Protein AF-A0A0L6V480-F1 (afdb_monomer)

Structure (mmCIF, N/CA/C/O backbone):
data_AF-A0A0L6V480-F1
#
_entry.id   AF-A0A0L6V480-F1
#
loop_
_atom_site.group_PDB
_atom_site.id
_atom_site.type_symbol
_atom_site.label_atom_id
_atom_site.label_alt_id
_atom_site.label_comp_id
_atom_site.label_asym_id
_atom_site.label_entity_id
_atom_site.label_seq_id
_atom_site.pdbx_PDB_ins_code
_atom_site.Cartn_x
_atom_site.Cartn_y
_atom_site.Cartn_z
_atom_site.occupancy
_atom_site.B_iso_or_equiv
_atom_site.auth_seq_id
_atom_site.auth_comp_id
_atom_site.auth_asym_id
_atom_site.auth_atom_id
_atom_site.pdbx_PDB_model_num
ATOM 1 N N . MET A 1 1 ? -5.757 8.170 24.571 1.00 57.16 1 MET A N 1
ATOM 2 C CA . MET A 1 1 ? -6.403 7.032 23.874 1.00 57.16 1 MET A CA 1
ATOM 3 C C . MET A 1 1 ? -5.309 6.183 23.257 1.00 57.16 1 MET A C 1
ATOM 5 O O . MET A 1 1 ? -4.380 6.762 22.715 1.00 57.16 1 MET A O 1
ATOM 9 N N . SER A 1 2 ? -5.392 4.858 23.366 1.00 75.00 2 SER A N 1
ATOM 10 C CA . SER A 1 2 ? -4.458 3.945 22.695 1.00 75.00 2 SER A CA 1
ATOM 11 C C . SER A 1 2 ? -5.025 3.548 21.322 1.00 75.00 2 SER A C 1
ATOM 13 O O . SER A 1 2 ? -6.246 3.470 21.140 1.00 75.00 2 SER A O 1
ATOM 15 N N . CYS A 1 3 ? -4.143 3.417 20.334 1.00 86.31 3 CYS A N 1
ATOM 16 C CA . CYS A 1 3 ? -4.462 3.131 18.939 1.00 86.31 3 CYS A CA 1
ATOM 17 C C . CYS A 1 3 ? -3.401 2.175 18.397 1.00 86.31 3 CYS A C 1
ATOM 19 O O . CYS A 1 3 ? -2.207 2.403 18.601 1.00 86.31 3 CYS A O 1
ATOM 21 N N . ARG A 1 4 ? -3.818 1.118 17.696 1.00 91.69 4 ARG A N 1
ATOM 22 C CA . ARG A 1 4 ? -2.891 0.276 16.929 1.00 91.69 4 ARG A CA 1
ATOM 23 C C . ARG A 1 4 ? -2.747 0.850 15.530 1.00 91.69 4 ARG A C 1
ATOM 25 O O . ARG A 1 4 ? -3.746 1.197 14.902 1.00 91.69 4 ARG A O 1
ATOM 32 N N . ILE A 1 5 ? -1.510 0.917 15.057 1.00 94.50 5 ILE A N 1
ATOM 33 C CA . ILE A 1 5 ? -1.152 1.563 13.798 1.00 94.50 5 ILE A CA 1
ATOM 34 C C . ILE A 1 5 ? -0.398 0.561 12.934 1.00 94.50 5 ILE A C 1
ATOM 36 O O . ILE A 1 5 ? 0.539 -0.091 13.393 1.00 94.50 5 ILE A O 1
ATOM 40 N N . LEU A 1 6 ? -0.800 0.466 11.674 1.00 95.69 6 LEU A N 1
ATOM 41 C CA . LEU A 1 6 ? -0.055 -0.196 10.614 1.00 95.69 6 LEU A CA 1
ATOM 42 C C . LEU A 1 6 ? 0.115 0.808 9.473 1.00 95.69 6 LEU A C 1
ATOM 44 O O . LEU A 1 6 ? -0.858 1.397 9.016 1.00 95.69 6 LEU A O 1
ATOM 48 N N . ALA A 1 7 ? 1.348 0.990 9.020 1.00 96.31 7 ALA A N 1
ATOM 49 C CA . ALA A 1 7 ? 1.703 1.835 7.889 1.00 96.31 7 ALA A CA 1
ATOM 50 C C . ALA A 1 7 ? 2.525 0.978 6.918 1.00 96.31 7 ALA A C 1
ATOM 52 O O . ALA A 1 7 ? 3.464 0.304 7.343 1.00 96.31 7 ALA A O 1
ATOM 53 N N . SER A 1 8 ? 2.151 0.937 5.639 1.00 95.12 8 SER A N 1
ATOM 54 C CA . SER A 1 8 ? 2.725 -0.006 4.675 1.00 95.12 8 SER A CA 1
ATOM 55 C C . SER A 1 8 ? 2.847 0.585 3.273 1.00 95.12 8 SER A C 1
ATOM 57 O O . SER A 1 8 ? 1.916 1.218 2.777 1.00 95.12 8 SER A O 1
ATOM 59 N N . ASN A 1 9 ? 3.988 0.319 2.632 1.00 94.75 9 ASN A N 1
ATOM 60 C CA . ASN A 1 9 ? 4.223 0.532 1.206 1.00 94.75 9 ASN A CA 1
ATOM 61 C C . ASN A 1 9 ? 3.931 -0.762 0.431 1.00 94.75 9 ASN A C 1
ATOM 63 O O . ASN A 1 9 ? 4.347 -1.846 0.848 1.00 94.75 9 ASN A O 1
ATOM 67 N N . ARG A 1 10 ? 3.253 -0.643 -0.714 1.00 93.38 10 ARG A N 1
ATOM 68 C CA . ARG A 1 10 ? 3.126 -1.707 -1.716 1.00 93.38 10 ARG A CA 1
ATOM 69 C C . ARG A 1 10 ? 4.080 -1.413 -2.866 1.00 93.38 10 ARG A C 1
ATOM 71 O O . ARG A 1 10 ? 3.822 -0.517 -3.670 1.00 93.38 10 ARG A O 1
ATOM 78 N N . ASP A 1 11 ? 5.144 -2.200 -2.952 1.00 91.56 11 ASP A N 1
ATOM 79 C CA . ASP A 1 11 ? 6.137 -2.092 -4.018 1.00 91.56 11 ASP A CA 1
ATOM 80 C C . ASP A 1 11 ? 5.833 -3.100 -5.130 1.00 91.56 11 ASP A C 1
ATOM 82 O O . ASP A 1 11 ? 5.699 -4.298 -4.873 1.00 91.56 11 ASP A O 1
ATOM 86 N N . GLU A 1 12 ? 5.710 -2.629 -6.369 1.00 91.62 12 GLU A N 1
ATOM 87 C CA . GLU A 1 12 ? 5.456 -3.482 -7.531 1.00 91.62 12 GLU A CA 1
ATOM 88 C C . GLU A 1 12 ? 5.857 -2.800 -8.845 1.00 91.62 12 GLU A C 1
ATOM 90 O O . GLU A 1 12 ? 6.267 -1.638 -8.871 1.00 91.62 12 GLU A O 1
ATOM 95 N N . PHE A 1 13 ? 5.725 -3.530 -9.956 1.00 92.44 13 PHE A N 1
ATOM 96 C CA . PHE A 1 13 ? 5.836 -2.941 -11.286 1.00 92.44 13 PHE A CA 1
ATOM 97 C C . PHE A 1 13 ? 4.720 -1.911 -11.499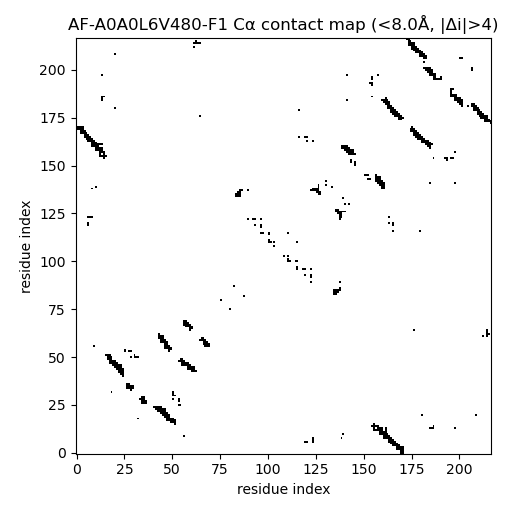 1.00 92.44 13 PHE A C 1
ATOM 99 O O . PHE A 1 13 ? 3.540 -2.221 -11.335 1.00 92.44 13 PHE A O 1
ATOM 106 N N . LEU A 1 14 ? 5.070 -0.685 -11.881 1.00 91.50 14 LEU A N 1
ATOM 107 C CA . LEU A 1 14 ? 4.128 0.434 -11.974 1.00 91.50 14 LEU A CA 1
ATOM 108 C C . LEU A 1 14 ? 3.150 0.297 -13.145 1.00 91.50 14 LEU A C 1
ATOM 110 O O . LEU A 1 14 ? 2.043 0.834 -13.082 1.00 91.50 14 LEU A O 1
ATOM 114 N N . ASN A 1 15 ? 3.515 -0.463 -14.178 1.00 88.00 15 ASN A N 1
ATOM 115 C CA . ASN A 1 15 ? 2.593 -0.821 -15.253 1.00 88.00 15 ASN A CA 1
ATOM 116 C C . ASN A 1 15 ? 1.669 -1.999 -14.886 1.00 88.00 15 ASN A C 1
ATOM 118 O O . ASN A 1 15 ? 0.730 -2.287 -15.623 1.00 88.00 15 ASN A O 1
ATOM 122 N N . ARG A 1 16 ? 1.888 -2.682 -13.748 1.00 86.12 16 ARG A N 1
ATOM 123 C CA . ARG A 1 16 ? 1.017 -3.785 -13.322 1.00 86.12 16 ARG A CA 1
ATOM 124 C C . ARG A 1 16 ? -0.373 -3.237 -12.972 1.00 86.12 16 ARG A C 1
ATOM 126 O O . ARG A 1 16 ? -0.482 -2.391 -12.078 1.00 86.12 16 ARG A O 1
ATOM 133 N N . PRO A 1 17 ? -1.445 -3.719 -13.624 1.00 83.06 17 PRO A N 1
ATOM 134 C CA . PRO A 1 17 ? -2.800 -3.307 -13.290 1.00 83.06 17 PRO A CA 1
ATOM 135 C C . PRO A 1 17 ? -3.172 -3.733 -11.863 1.00 83.06 17 PRO A C 1
ATOM 137 O O . PRO A 1 17 ? -3.141 -4.917 -11.523 1.00 83.06 17 PRO A O 1
ATOM 140 N N . SER A 1 18 ? -3.551 -2.774 -11.017 1.00 85.81 18 SER A N 1
ATOM 141 C CA . SER A 1 18 ? -4.082 -3.051 -9.681 1.00 85.81 18 SER A CA 1
ATOM 142 C C . SER A 1 18 ? -5.312 -2.204 -9.387 1.00 85.81 18 SER A C 1
ATOM 144 O O . SER A 1 18 ? -5.396 -1.039 -9.783 1.00 85.81 18 SER A O 1
ATOM 146 N N . LEU A 1 19 ? -6.285 -2.826 -8.724 1.00 90.44 19 LEU A N 1
ATOM 147 C CA . LEU A 1 19 ? -7.515 -2.186 -8.297 1.00 90.44 19 LEU A CA 1
ATOM 148 C C . LEU A 1 19 ? -7.295 -1.482 -6.958 1.00 90.44 19 LEU A C 1
ATOM 150 O O . LEU A 1 19 ? -6.744 -2.105 -6.040 1.00 90.44 19 LEU A O 1
ATOM 154 N N . PRO A 1 20 ? -7.766 -0.231 -6.821 1.00 91.69 20 PRO A N 1
ATOM 155 C CA . PRO A 1 20 ? -7.780 0.467 -5.544 1.00 91.69 20 PRO A CA 1
ATOM 156 C C . PRO A 1 20 ? -8.547 -0.303 -4.467 1.00 91.69 20 PRO A C 1
ATOM 158 O O . PRO A 1 20 ? -9.408 -1.139 -4.775 1.00 91.69 20 PRO A O 1
ATOM 161 N N . ALA A 1 21 ? -8.271 0.010 -3.200 1.00 94.12 21 ALA A N 1
ATOM 162 C CA . ALA A 1 21 ? -9.010 -0.576 -2.091 1.00 94.12 21 ALA A CA 1
ATOM 163 C C . ALA A 1 21 ? -10.527 -0.364 -2.231 1.00 94.12 21 ALA A C 1
ATOM 165 O O . ALA A 1 21 ? -10.991 0.756 -2.437 1.00 94.12 21 ALA A O 1
ATOM 166 N N . HIS A 1 22 ? -11.293 -1.448 -2.111 1.00 93.94 22 HIS A N 1
ATOM 167 C CA . HIS A 1 22 ? -12.758 -1.458 -2.080 1.00 93.94 22 HIS A CA 1
ATOM 168 C C . HIS A 1 22 ? -13.255 -2.680 -1.293 1.00 93.94 22 HIS A C 1
ATOM 170 O O . HIS A 1 22 ? -12.467 -3.549 -0.914 1.00 93.94 22 HIS A O 1
ATOM 176 N N . TRP A 1 23 ? -14.558 -2.735 -1.015 1.00 94.00 23 TRP A N 1
ATOM 177 C CA . TRP A 1 23 ? -15.182 -3.890 -0.371 1.00 94.00 23 TRP A CA 1
ATOM 178 C C . TRP A 1 23 ? -15.473 -4.985 -1.402 1.00 94.00 23 TRP A C 1
ATOM 180 O O . TRP A 1 23 ? -16.197 -4.730 -2.358 1.00 94.00 23 TRP A O 1
ATOM 190 N N . HIS A 1 24 ? -14.969 -6.197 -1.174 1.00 92.00 24 HIS A N 1
ATOM 191 C CA . HIS A 1 24 ? -15.185 -7.369 -2.029 1.00 92.00 24 HIS A CA 1
ATOM 192 C C . HIS A 1 24 ? -15.184 -8.681 -1.221 1.00 92.00 24 HIS A C 1
ATOM 194 O O . HIS A 1 24 ? -14.951 -8.694 -0.009 1.00 92.00 24 HIS A O 1
ATOM 200 N N . SER A 1 25 ? -15.405 -9.804 -1.901 1.00 91.12 25 SER A N 1
ATOM 201 C CA . SER A 1 25 ? -15.330 -11.171 -1.362 1.00 91.12 25 SER A CA 1
ATOM 202 C C . SER A 1 25 ? -14.444 -12.096 -2.213 1.00 91.12 25 SER A C 1
ATOM 204 O O . SER A 1 25 ? -14.555 -13.316 -2.119 1.00 91.12 25 SER A O 1
ATOM 206 N N . PHE A 1 26 ? -13.530 -11.515 -3.004 1.00 88.81 26 PHE A N 1
ATOM 207 C CA . PHE A 1 26 ? -12.640 -12.231 -3.938 1.00 88.81 26 PHE A CA 1
ATOM 208 C C . PHE A 1 26 ? -13.389 -12.941 -5.069 1.00 88.81 26 PHE A C 1
ATOM 210 O O . PHE A 1 26 ? -12.901 -13.907 -5.653 1.00 88.81 26 PHE A O 1
ATOM 217 N N . GLU A 1 27 ? -14.558 -12.423 -5.421 1.00 86.25 27 GLU A N 1
ATOM 218 C CA . GLU A 1 27 ? -15.251 -12.770 -6.653 1.00 86.25 27 GLU A CA 1
ATOM 219 C C . GLU A 1 27 ? -14.349 -12.561 -7.888 1.00 86.25 27 GLU A C 1
ATOM 221 O O . GLU A 1 27 ? -13.396 -11.761 -7.841 1.00 86.25 27 GLU A O 1
ATOM 226 N N . PRO A 1 28 ? -14.611 -13.294 -8.987 1.00 82.69 28 PRO A N 1
ATOM 227 C CA . PRO A 1 28 ? -13.875 -13.132 -10.232 1.00 82.69 28 PRO A CA 1
ATOM 228 C C . PRO A 1 28 ? -13.921 -11.688 -10.737 1.00 82.69 28 PRO A C 1
ATOM 230 O O . PRO A 1 28 ? -14.959 -11.024 -10.685 1.00 82.69 28 PRO A O 1
ATOM 233 N N . ILE A 1 29 ? -12.776 -11.233 -11.234 1.00 78.12 29 ILE A N 1
ATOM 234 C CA . ILE A 1 29 ? -12.597 -9.929 -11.864 1.00 78.12 29 ILE A CA 1
ATOM 235 C C . ILE A 1 29 ? -12.363 -10.170 -13.362 1.00 78.12 29 ILE A C 1
ATOM 237 O O . ILE A 1 29 ? -11.580 -11.056 -13.710 1.00 78.12 29 ILE A O 1
ATOM 241 N N . ASP A 1 30 ? -13.015 -9.413 -14.249 1.00 70.75 30 ASP A N 1
ATOM 242 C CA . ASP A 1 30 ? -12.668 -9.429 -15.677 1.00 70.75 30 ASP A CA 1
ATOM 243 C C . ASP A 1 30 ? -11.366 -8.665 -15.970 1.00 70.75 30 ASP A C 1
ATOM 245 O O . ASP A 1 30 ? -10.813 -7.961 -15.129 1.00 70.75 30 ASP A O 1
ATOM 249 N N . CYS A 1 31 ? -10.876 -8.742 -17.207 1.00 58.78 31 CYS A N 1
ATOM 250 C CA . CYS A 1 31 ? -9.666 -8.029 -17.632 1.00 58.78 31 CYS A CA 1
ATOM 251 C C . CYS A 1 31 ? -9.740 -6.492 -17.505 1.00 58.78 31 CYS A C 1
ATOM 253 O O . CYS A 1 31 ? -8.735 -5.818 -17.725 1.00 58.78 31 CYS A O 1
ATOM 255 N N . ARG A 1 32 ? -10.906 -5.927 -17.168 1.00 63.12 32 ARG A N 1
ATOM 256 C CA . ARG A 1 32 ? -11.129 -4.491 -16.959 1.00 63.12 32 ARG A CA 1
ATOM 257 C C . ARG A 1 32 ? -11.256 -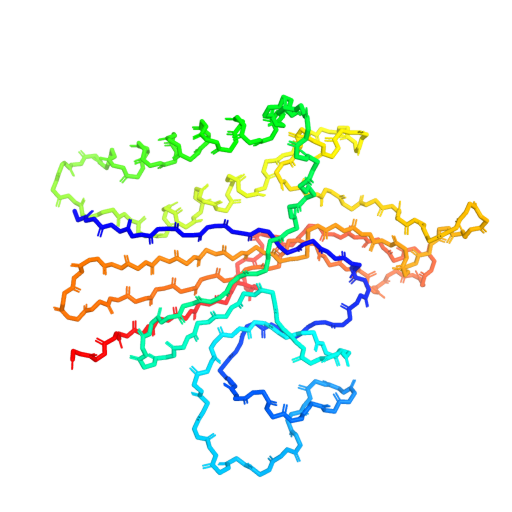4.125 -15.483 1.00 63.12 32 ARG A C 1
ATOM 259 O O . ARG A 1 32 ? -11.478 -2.955 -15.183 1.00 63.12 32 ARG A O 1
ATOM 266 N N . GLY A 1 33 ? -11.118 -5.081 -14.566 1.00 60.66 33 GLY A N 1
ATOM 267 C CA . GLY A 1 33 ? -11.290 -4.802 -13.146 1.00 60.66 33 GLY A CA 1
ATOM 268 C C . GLY A 1 33 ? -12.735 -4.877 -12.657 1.00 60.66 33 GLY A C 1
ATOM 269 O O . GLY A 1 33 ? -12.997 -4.478 -11.526 1.00 60.66 33 GLY A O 1
ATOM 270 N N . ILE A 1 34 ? -13.672 -5.338 -13.490 1.00 65.06 34 ILE A N 1
ATOM 271 C CA . ILE A 1 34 ? -15.107 -5.336 -13.195 1.00 65.06 34 ILE A CA 1
ATOM 272 C C . ILE A 1 34 ? -15.510 -6.692 -12.610 1.00 65.06 34 ILE A C 1
ATOM 274 O O . ILE A 1 34 ? -15.113 -7.742 -13.115 1.00 65.06 34 ILE A O 1
ATOM 278 N N . HIS A 1 35 ? -16.316 -6.672 -11.548 1.00 66.00 35 HIS A N 1
ATOM 279 C CA . HIS A 1 35 ? -16.894 -7.875 -10.954 1.00 66.00 35 HIS A CA 1
ATOM 280 C C . HIS A 1 35 ? -17.854 -8.553 -11.939 1.00 66.00 35 HIS A C 1
ATOM 282 O O . HIS A 1 35 ? -18.770 -7.917 -12.457 1.00 66.00 35 HIS A O 1
ATOM 288 N N . THR A 1 36 ? -17.655 -9.846 -12.195 1.00 63.59 36 THR A N 1
ATOM 289 C CA . THR A 1 36 ? -18.488 -10.615 -13.142 1.00 63.59 36 THR A CA 1
ATOM 290 C C . THR A 1 36 ? -19.300 -11.730 -12.492 1.00 63.59 36 THR A C 1
ATOM 292 O O . THR A 1 36 ? -19.946 -12.500 -13.198 1.00 63.59 36 THR A O 1
ATOM 295 N N . GLY A 1 37 ? -19.226 -11.870 -11.167 1.00 62.69 37 GLY A N 1
ATOM 296 C CA . GLY A 1 37 ? -19.997 -12.858 -10.411 1.00 62.69 37 GLY A CA 1
ATOM 297 C C . GLY A 1 37 ? -21.352 -12.319 -9.956 1.00 62.69 37 GLY A C 1
ATOM 298 O O . GLY A 1 37 ? -21.523 -11.113 -9.801 1.00 62.69 37 GLY A O 1
ATOM 299 N N . GLU A 1 38 ? -22.303 -13.218 -9.705 1.00 58.31 38 GLU A N 1
ATOM 300 C CA . GLU A 1 38 ? -23.551 -12.877 -9.017 1.00 58.31 38 GLU A CA 1
ATOM 301 C C . GLU A 1 38 ? -23.235 -12.417 -7.579 1.00 58.31 38 GLU A C 1
ATOM 303 O O . GLU A 1 38 ? -22.562 -13.121 -6.821 1.00 58.31 38 GLU A O 1
ATOM 308 N N . GLU A 1 39 ? -23.700 -11.220 -7.205 1.00 60.44 39 GLU A N 1
ATOM 309 C CA . GLU A 1 39 ? -23.514 -10.596 -5.883 1.00 60.44 39 GLU A CA 1
ATOM 310 C C . GLU A 1 39 ? -24.358 -11.282 -4.786 1.00 60.44 39 GLU A C 1
ATOM 312 O O . GLU A 1 39 ? -25.092 -10.638 -4.039 1.00 60.44 39 GLU A O 1
ATOM 317 N N . GLU A 1 40 ? -24.300 -12.609 -4.659 1.00 58.62 40 GLU A N 1
ATOM 318 C CA . GLU A 1 40 ? -25.057 -13.304 -3.606 1.00 58.62 40 GLU A CA 1
ATOM 319 C C . GLU A 1 40 ? -24.448 -13.090 -2.211 1.00 58.62 40 GLU A C 1
ATOM 321 O O . GLU A 1 40 ? -25.146 -13.155 -1.196 1.00 58.62 40 GLU A O 1
ATOM 326 N N . LYS A 1 41 ? -23.138 -12.818 -2.131 1.00 69.12 41 LYS A N 1
ATOM 327 C CA . LYS A 1 41 ? -22.433 -12.605 -0.860 1.00 69.12 41 LYS A CA 1
ATOM 328 C C . LYS A 1 41 ? -22.119 -11.134 -0.647 1.00 69.12 41 LYS A C 1
ATOM 330 O O . LYS A 1 41 ? -21.420 -10.514 -1.438 1.00 69.12 41 LYS A O 1
ATOM 335 N N . GLN A 1 42 ? -22.565 -10.615 0.495 1.00 80.50 42 GLN A N 1
ATOM 336 C CA . GLN A 1 42 ? -22.172 -9.292 0.975 1.00 80.50 42 GLN A CA 1
ATOM 337 C C . GLN A 1 42 ? -20.638 -9.194 1.041 1.00 80.50 42 GLN A C 1
ATOM 339 O O . GLN A 1 42 ? -20.00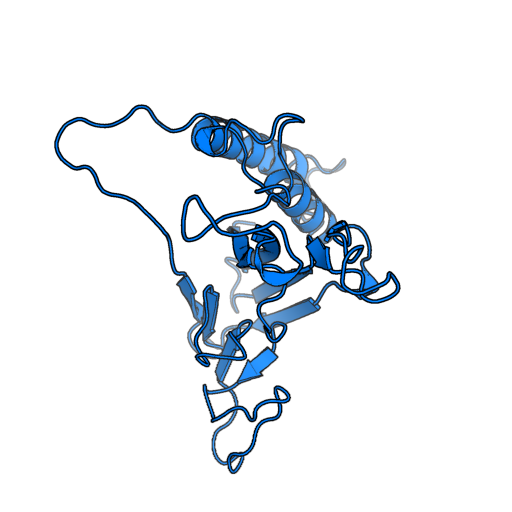8 -10.116 1.565 1.00 80.50 42 GLN A O 1
ATOM 344 N N . PRO A 1 43 ? -20.023 -8.114 0.534 1.00 88.44 43 PRO A N 1
ATOM 345 C CA . PRO A 1 43 ? -18.576 -7.973 0.530 1.00 88.44 43 PRO A CA 1
ATOM 346 C C . PRO A 1 43 ? -18.043 -7.791 1.956 1.00 88.44 43 PRO A C 1
ATOM 348 O O . PRO A 1 43 ? -18.504 -6.925 2.710 1.00 88.44 43 PRO A O 1
ATOM 351 N N . GLU A 1 44 ? -17.071 -8.619 2.337 1.00 91.75 44 GLU A N 1
ATOM 352 C CA . GLU A 1 44 ? -16.562 -8.674 3.715 1.00 91.75 44 GLU A CA 1
ATOM 353 C C . GLU A 1 44 ? -15.099 -8.265 3.856 1.00 91.75 44 GLU A C 1
ATOM 355 O O . GLU A 1 44 ? -14.648 -8.059 4.981 1.00 91.75 44 GLU A O 1
ATOM 360 N N . ILE A 1 45 ? -14.353 -8.142 2.759 1.00 95.31 45 ILE A N 1
ATOM 361 C CA . ILE A 1 45 ? -12.928 -7.811 2.769 1.00 95.31 45 ILE A CA 1
ATOM 362 C C . ILE A 1 45 ? -12.727 -6.424 2.173 1.00 95.31 45 ILE A C 1
ATOM 364 O O . ILE A 1 45 ? -13.194 -6.153 1.073 1.00 95.31 45 ILE A O 1
ATOM 368 N N . LEU A 1 46 ? -12.021 -5.558 2.894 1.00 96.56 46 LEU A N 1
ATOM 369 C CA . LEU A 1 46 ? -11.504 -4.302 2.361 1.00 96.56 46 LEU A CA 1
ATOM 370 C C . LEU A 1 46 ? -10.039 -4.502 1.993 1.00 96.56 46 LEU A C 1
ATOM 372 O O . LEU A 1 46 ? -9.207 -4.704 2.882 1.00 96.56 46 LEU A O 1
ATOM 376 N N . SER A 1 47 ? -9.733 -4.454 0.699 1.00 95.94 47 SER A N 1
ATOM 377 C CA . SER A 1 47 ? -8.358 -4.475 0.200 1.00 95.94 47 SER A CA 1
ATOM 378 C C . SER A 1 47 ? -8.258 -3.956 -1.230 1.00 95.94 47 SER A C 1
ATOM 380 O O . SER A 1 47 ? -9.243 -3.966 -1.967 1.00 95.94 47 SER A O 1
ATOM 382 N N . GLY A 1 48 ? -7.066 -3.509 -1.632 1.00 92.88 48 GLY A N 1
ATOM 383 C CA . GLY A 1 48 ? -6.725 -3.384 -3.049 1.00 92.88 48 GLY A CA 1
ATOM 384 C C . GLY A 1 48 ? -6.414 -4.762 -3.635 1.00 92.88 48 GLY A C 1
ATOM 385 O O . GLY A 1 48 ? -5.891 -5.630 -2.930 1.00 92.88 48 GLY A O 1
ATOM 386 N N . ARG A 1 49 ? -6.706 -4.977 -4.921 1.00 91.94 49 ARG A N 1
ATOM 387 C CA . ARG A 1 49 ? -6.497 -6.276 -5.587 1.00 91.94 49 ARG A CA 1
ATOM 388 C C . ARG A 1 49 ? -5.524 -6.164 -6.748 1.00 91.94 49 ARG A C 1
ATOM 390 O O . ARG A 1 49 ? -5.469 -5.153 -7.441 1.00 91.94 49 ARG A O 1
ATOM 397 N N . ASP A 1 50 ? -4.730 -7.199 -6.964 1.00 89.44 50 ASP A N 1
ATOM 398 C CA . ASP A 1 50 ? -4.047 -7.399 -8.237 1.00 89.44 50 ASP A CA 1
ATOM 399 C C . ASP A 1 50 ? -5.095 -7.715 -9.307 1.00 89.44 50 ASP A C 1
ATOM 401 O O . ASP A 1 50 ? -5.841 -8.681 -9.160 1.00 89.44 50 ASP A O 1
ATOM 405 N N . ALA A 1 51 ? -5.172 -6.909 -10.365 1.00 86.94 51 ALA A N 1
ATOM 406 C CA . ALA A 1 51 ? -6.157 -7.135 -11.421 1.00 86.94 51 ALA A CA 1
ATOM 407 C C . ALA A 1 51 ? -5.752 -8.293 -12.352 1.00 86.94 51 ALA A C 1
ATOM 409 O O . ALA A 1 51 ? -6.571 -8.743 -13.146 1.00 86.94 51 ALA A O 1
ATOM 410 N N . VAL A 1 52 ? -4.512 -8.790 -12.243 1.00 84.69 52 VAL A N 1
ATOM 411 C CA . VAL A 1 52 ? -4.018 -9.925 -13.032 1.00 84.69 52 VAL A CA 1
ATOM 412 C C . VAL A 1 52 ? -4.267 -11.249 -12.308 1.00 84.69 52 VAL A C 1
ATOM 414 O O . VAL A 1 52 ? -4.986 -12.101 -12.819 1.00 84.69 52 VAL A O 1
ATOM 417 N N . ALA A 1 53 ? -3.701 -11.438 -11.110 1.00 86.12 53 ALA A N 1
ATOM 418 C CA . ALA A 1 53 ? -3.830 -12.690 -10.355 1.00 86.12 53 ALA A CA 1
ATOM 419 C C . ALA A 1 53 ? -4.972 -12.685 -9.320 1.00 86.12 53 ALA A C 1
ATOM 421 O O . ALA A 1 53 ? -5.213 -13.698 -8.666 1.00 86.12 53 ALA A O 1
ATOM 422 N N . GLY A 1 54 ? -5.664 -11.559 -9.118 1.00 88.31 54 GLY A N 1
ATOM 423 C CA . GLY A 1 54 ? -6.832 -11.447 -8.234 1.00 88.31 54 GLY A CA 1
ATOM 424 C C . GLY A 1 54 ? -6.539 -11.381 -6.729 1.00 88.31 54 GLY A C 1
ATOM 425 O O . GLY A 1 54 ? -7.482 -11.207 -5.949 1.00 88.31 54 GLY A O 1
ATOM 426 N N . GLY A 1 55 ? -5.273 -11.523 -6.318 1.00 90.50 55 GLY A N 1
ATOM 427 C CA . GLY A 1 55 ? -4.825 -11.534 -4.919 1.00 90.50 55 GLY A CA 1
ATOM 428 C C . GLY A 1 55 ? -4.707 -10.146 -4.276 1.00 90.50 55 GLY A C 1
ATOM 429 O O . GLY A 1 55 ? -4.970 -9.129 -4.912 1.00 90.50 55 GLY A O 1
ATOM 430 N N . THR A 1 56 ? -4.283 -10.096 -3.009 1.00 92.81 56 THR A N 1
ATOM 431 C CA . THR A 1 56 ? -4.044 -8.844 -2.268 1.00 92.81 56 THR A CA 1
ATOM 432 C C . THR A 1 56 ? -2.763 -8.898 -1.432 1.00 92.81 56 THR A C 1
ATOM 434 O O . THR A 1 56 ? -2.346 -9.973 -1.003 1.00 92.81 56 THR A O 1
ATOM 437 N N . TRP A 1 57 ? -2.164 -7.730 -1.180 1.00 93.00 57 TRP A N 1
ATOM 438 C CA . TRP A 1 57 ? -1.008 -7.559 -0.291 1.00 93.00 57 TRP A CA 1
ATOM 439 C C . TRP A 1 57 ? -1.396 -7.222 1.151 1.00 93.00 57 TRP A C 1
ATOM 441 O O . TRP A 1 57 ? -0.653 -7.557 2.068 1.00 93.00 57 TRP A O 1
ATOM 451 N N . LEU A 1 58 ? -2.541 -6.566 1.360 1.00 95.50 58 LEU A N 1
ATOM 452 C CA . LEU A 1 58 ? -3.059 -6.174 2.670 1.00 95.50 58 LEU A CA 1
ATOM 453 C C . LEU A 1 58 ? -4.579 -6.140 2.600 1.00 95.50 58 LEU A C 1
ATOM 455 O O . LEU A 1 58 ? -5.129 -5.418 1.774 1.00 95.50 58 LEU A O 1
ATOM 459 N N . GLY A 1 59 ? -5.255 -6.855 3.496 1.00 95.44 59 GLY A N 1
ATOM 460 C CA . GLY A 1 59 ? -6.712 -6.819 3.576 1.00 95.44 59 GLY A CA 1
ATOM 461 C C . GLY A 1 59 ? -7.241 -6.961 4.991 1.00 95.44 59 GLY A C 1
ATOM 462 O O . GLY A 1 59 ? -6.586 -7.550 5.850 1.00 95.44 59 GLY A O 1
ATOM 463 N N . ILE A 1 60 ? -8.441 -6.430 5.227 1.00 96.31 60 ILE A N 1
ATOM 464 C CA . ILE A 1 60 ? -9.118 -6.497 6.523 1.00 96.31 60 ILE A CA 1
ATOM 465 C C . ILE A 1 60 ? -10.557 -6.986 6.394 1.00 96.31 60 ILE A C 1
ATOM 467 O O . ILE A 1 60 ? -11.299 -6.570 5.506 1.00 96.31 60 ILE A O 1
ATOM 471 N N . ASN A 1 61 ? -10.959 -7.874 7.300 1.00 94.81 61 ASN A N 1
ATOM 472 C CA . ASN A 1 61 ? -12.319 -8.383 7.366 1.00 94.81 61 ASN A CA 1
ATOM 473 C C . ASN A 1 61 ? -13.233 -7.428 8.152 1.00 94.81 61 ASN A C 1
ATOM 475 O O . ASN A 1 61 ? -12.976 -7.117 9.316 1.00 94.81 61 ASN A O 1
ATOM 479 N N . LYS A 1 62 ? -14.343 -7.024 7.529 1.00 92.31 62 LYS A N 1
ATOM 480 C CA . LYS A 1 62 ? -15.327 -6.058 8.037 1.00 92.31 62 LYS A CA 1
ATOM 481 C C . LYS A 1 62 ? -15.892 -6.419 9.407 1.00 92.31 62 LYS A C 1
ATOM 483 O O . LYS A 1 62 ? -16.079 -5.541 10.241 1.00 92.31 62 LYS A O 1
ATOM 488 N N . ARG A 1 63 ? -16.215 -7.700 9.612 1.00 90.00 63 ARG A N 1
ATOM 489 C CA . ARG A 1 63 ? -16.928 -8.178 10.806 1.00 90.00 63 ARG A CA 1
ATOM 490 C C . ARG A 1 63 ? -15.983 -8.449 11.962 1.00 90.00 63 ARG A C 1
ATOM 492 O O . ARG A 1 63 ? -16.265 -8.083 13.093 1.00 90.00 63 ARG A O 1
ATOM 499 N N . THR A 1 64 ? -14.878 -9.128 11.670 1.00 91.88 64 THR A N 1
ATOM 500 C CA . THR A 1 64 ? -13.953 -9.627 12.696 1.00 91.88 64 THR A CA 1
ATOM 501 C C . THR A 1 64 ? -12.821 -8.657 13.011 1.00 91.88 64 THR A C 1
ATOM 503 O O . THR A 1 64 ? -12.147 -8.835 14.020 1.00 91.88 64 THR A O 1
ATOM 506 N N . GLY A 1 65 ? -12.545 -7.688 12.132 1.00 90.62 65 GLY A N 1
ATOM 507 C CA . GLY A 1 65 ? -11.393 -6.790 12.248 1.00 90.62 65 GLY A CA 1
ATOM 508 C C . GLY A 1 65 ? -10.039 -7.467 12.039 1.00 90.62 65 GLY A C 1
ATOM 509 O O . GLY A 1 65 ? -9.006 -6.807 12.125 1.00 90.62 65 GLY A O 1
ATOM 510 N N . LYS A 1 66 ? -10.018 -8.776 11.752 1.00 92.81 66 LYS A N 1
ATOM 511 C CA . LYS A 1 66 ? -8.788 -9.495 11.421 1.00 92.81 66 LYS A CA 1
ATOM 512 C C . LYS A 1 66 ? -8.237 -8.952 10.110 1.00 92.81 66 LYS A C 1
ATOM 514 O O . LYS A 1 66 ? -8.968 -8.877 9.122 1.00 92.81 66 LYS A O 1
ATOM 519 N N . PHE A 1 67 ? -6.954 -8.617 10.106 1.00 94.06 67 PHE A N 1
ATOM 520 C CA . PHE A 1 67 ? -6.231 -8.219 8.907 1.00 94.06 67 PHE A CA 1
ATOM 521 C C . PHE A 1 67 ? -5.139 -9.234 8.571 1.00 94.06 67 PHE A C 1
ATOM 523 O O . PHE A 1 67 ? -4.625 -9.931 9.448 1.00 94.06 67 PHE A O 1
ATOM 530 N N . GLY A 1 68 ? -4.804 -9.317 7.290 1.00 94.50 68 GLY A N 1
ATOM 531 C CA . GLY A 1 68 ? -3.657 -10.050 6.772 1.00 94.50 68 GLY A CA 1
ATOM 532 C C . GLY A 1 68 ? -2.796 -9.111 5.940 1.00 94.50 68 GLY A C 1
ATOM 533 O O . GLY A 1 68 ? -3.328 -8.248 5.245 1.00 94.50 68 GLY A O 1
ATOM 534 N N . ILE A 1 69 ? -1.479 -9.274 6.024 1.00 93.25 69 ILE A N 1
ATOM 535 C CA . ILE A 1 69 ? -0.499 -8.525 5.238 1.00 93.25 69 ILE A CA 1
ATOM 536 C C . ILE A 1 69 ? 0.600 -9.478 4.771 1.00 93.25 69 ILE A C 1
ATOM 538 O O . ILE A 1 69 ? 1.037 -10.345 5.531 1.00 93.25 69 ILE A O 1
ATOM 542 N N . LEU A 1 70 ? 1.040 -9.324 3.527 1.00 90.38 70 LEU A N 1
ATOM 543 C CA . LEU A 1 70 ? 2.147 -10.078 2.958 1.00 90.38 70 LEU A CA 1
ATOM 544 C C . LEU A 1 70 ? 3.448 -9.282 3.120 1.00 90.38 70 LEU A C 1
ATOM 546 O O . LEU A 1 70 ? 3.558 -8.149 2.655 1.00 90.38 70 LEU A O 1
ATOM 550 N N . THR A 1 71 ? 4.431 -9.880 3.793 1.00 84.81 71 THR A N 1
ATOM 551 C CA . THR A 1 71 ? 5.756 -9.291 4.015 1.00 84.81 71 THR A CA 1
ATOM 552 C C . THR A 1 71 ? 6.821 -10.104 3.286 1.00 84.81 71 THR A C 1
ATOM 554 O O . THR A 1 71 ? 6.849 -11.332 3.354 1.00 84.81 71 THR A O 1
ATOM 557 N N . ASN A 1 72 ? 7.726 -9.418 2.590 1.00 76.06 72 ASN A N 1
ATOM 558 C CA . ASN A 1 72 ? 8.871 -10.055 1.945 1.00 76.06 72 ASN A CA 1
ATOM 559 C C . ASN A 1 72 ? 10.053 -10.039 2.916 1.00 76.06 72 ASN A C 1
ATOM 561 O O . ASN A 1 72 ? 10.824 -9.082 2.954 1.00 76.06 72 ASN A O 1
ATOM 565 N N . VAL A 1 73 ? 10.177 -11.089 3.726 1.00 68.06 73 VAL A N 1
ATOM 566 C CA . VAL A 1 73 ? 11.323 -11.282 4.623 1.00 68.06 73 VAL A CA 1
ATOM 567 C C . VAL A 1 73 ? 12.204 -12.378 4.040 1.00 68.06 73 VAL A C 1
ATOM 569 O O . VAL A 1 73 ? 11.825 -13.549 4.047 1.00 68.06 73 VAL A O 1
ATOM 572 N N . ASN A 1 74 ? 13.386 -12.015 3.540 1.00 60.31 74 ASN A N 1
ATOM 573 C CA . ASN A 1 74 ? 14.390 -13.008 3.178 1.00 60.31 74 ASN A CA 1
ATOM 574 C C . ASN A 1 74 ? 15.069 -13.491 4.464 1.00 60.31 74 ASN A C 1
ATOM 576 O O . ASN A 1 74 ? 15.885 -12.790 5.060 1.00 60.31 74 ASN A O 1
ATOM 580 N N . ARG A 1 75 ? 14.659 -14.664 4.944 1.00 53.81 75 ARG A N 1
ATOM 581 C CA . ARG A 1 75 ? 15.192 -15.264 6.163 1.00 53.81 75 ARG A CA 1
ATOM 582 C C . ARG A 1 75 ? 16.494 -16.005 5.830 1.00 53.81 75 ARG A C 1
ATOM 584 O O . ARG A 1 75 ? 16.480 -17.223 5.703 1.00 53.81 75 ARG A O 1
ATOM 591 N N . GLN A 1 76 ? 17.616 -15.293 5.703 1.00 54.56 76 GLN A N 1
ATOM 592 C CA . GLN A 1 76 ? 18.921 -15.930 5.922 1.00 54.56 76 GLN A CA 1
ATOM 593 C C . GLN A 1 76 ? 19.078 -16.117 7.433 1.00 54.56 76 GLN A C 1
ATOM 595 O O . GLN A 1 76 ? 19.182 -15.150 8.181 1.00 54.56 76 GLN A O 1
ATOM 600 N N . LEU A 1 77 ? 18.946 -17.367 7.875 1.00 53.81 77 LEU A N 1
ATOM 601 C CA . LEU A 1 77 ? 18.799 -17.756 9.279 1.00 53.81 77 LEU A CA 1
ATOM 602 C C . LEU A 1 77 ? 20.125 -18.078 9.978 1.00 53.81 77 LEU A C 1
ATOM 604 O O . LEU A 1 77 ? 20.080 -18.446 11.145 1.00 53.81 77 LEU A O 1
ATOM 608 N N . ASP A 1 78 ? 21.275 -17.926 9.318 1.00 54.31 78 ASP A N 1
ATOM 609 C CA . ASP A 1 78 ? 22.514 -18.524 9.836 1.00 54.31 78 ASP A CA 1
ATOM 610 C C . ASP A 1 78 ? 23.579 -17.532 10.325 1.00 54.31 78 ASP A C 1
ATOM 612 O O . ASP A 1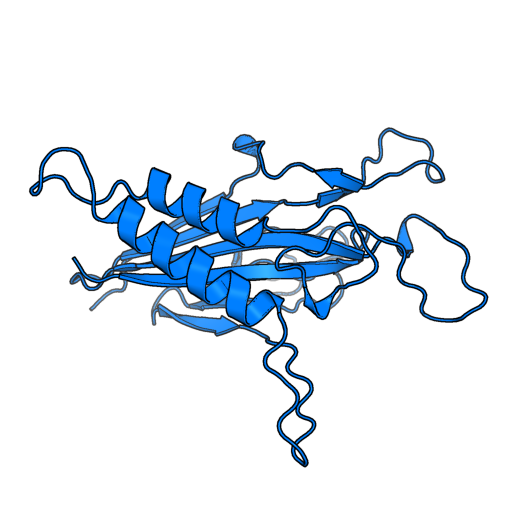 78 ? 24.516 -17.954 10.982 1.00 54.31 78 ASP A O 1
ATOM 616 N N . ASP A 1 79 ? 23.386 -16.226 10.150 1.00 57.72 79 ASP A N 1
ATOM 617 C CA . ASP A 1 79 ? 24.134 -15.162 10.833 1.00 57.72 79 ASP A CA 1
ATOM 618 C C . ASP A 1 79 ? 23.237 -13.929 10.787 1.00 57.72 79 ASP A C 1
ATOM 620 O O . ASP A 1 79 ? 22.864 -13.527 9.690 1.00 57.72 79 ASP A O 1
ATOM 624 N N . ALA A 1 80 ? 22.809 -13.364 11.923 1.00 56.00 80 ALA A N 1
ATOM 625 C CA . ALA A 1 80 ? 21.851 -12.254 11.917 1.00 56.00 80 ALA A CA 1
ATOM 626 C C . ALA A 1 80 ? 22.406 -11.097 11.058 1.00 56.00 80 ALA A C 1
ATOM 628 O O . ALA A 1 80 ? 23.342 -10.424 11.502 1.00 56.00 80 ALA A O 1
ATOM 629 N N . PRO A 1 81 ? 21.880 -10.855 9.837 1.00 56.19 81 PRO A N 1
ATOM 630 C CA . PRO A 1 81 ? 22.371 -9.756 9.027 1.00 56.19 81 PRO A CA 1
ATOM 631 C C . PRO A 1 81 ? 22.100 -8.454 9.794 1.00 56.19 81 PRO A C 1
ATOM 633 O O . PRO A 1 81 ? 21.114 -8.384 10.541 1.00 56.19 81 PRO A O 1
ATOM 636 N N . PRO A 1 82 ? 22.953 -7.423 9.655 1.00 67.31 82 PRO A N 1
ATOM 637 C CA . PRO A 1 82 ? 22.729 -6.159 10.340 1.00 67.31 82 PRO A CA 1
ATOM 638 C C . PRO A 1 82 ? 21.320 -5.654 10.021 1.00 67.31 82 PRO A C 1
ATOM 640 O O . PRO A 1 82 ? 20.869 -5.745 8.874 1.00 67.31 82 PRO A O 1
ATOM 643 N N . ILE A 1 83 ? 20.626 -5.142 11.045 1.00 75.94 83 ILE A N 1
ATOM 644 C CA . ILE A 1 83 ? 19.336 -4.464 10.879 1.00 75.94 83 ILE A CA 1
ATOM 645 C C . ILE A 1 83 ? 19.498 -3.479 9.724 1.00 75.94 83 ILE A C 1
ATOM 647 O O . ILE A 1 83 ? 20.363 -2.603 9.777 1.00 75.94 83 ILE A O 1
ATOM 651 N N . TRP A 1 84 ? 18.711 -3.660 8.660 1.00 80.62 84 TRP A N 1
ATOM 652 C CA . TRP A 1 84 ? 18.821 -2.809 7.482 1.00 80.62 84 TRP A CA 1
ATOM 653 C C . TRP A 1 84 ? 18.675 -1.337 7.891 1.00 80.62 84 TRP A C 1
ATOM 655 O O . TRP A 1 84 ? 17.783 -1.038 8.692 1.00 80.62 84 TRP A O 1
ATOM 665 N N . PRO A 1 85 ? 19.484 -0.409 7.348 1.00 85.44 85 PRO A N 1
ATOM 666 C CA . PRO A 1 85 ? 19.444 0.996 7.753 1.00 85.44 85 PRO A CA 1
ATOM 667 C C . PRO A 1 85 ? 18.036 1.605 7.718 1.00 85.44 85 PRO A C 1
ATOM 669 O O . PRO A 1 85 ? 17.657 2.331 8.638 1.00 85.44 85 PRO A O 1
ATOM 672 N N . LYS A 1 86 ? 17.206 1.223 6.736 1.00 86.00 86 LYS A N 1
ATOM 673 C CA . LYS A 1 86 ? 15.807 1.668 6.652 1.00 86.00 86 LYS A CA 1
ATOM 674 C C . LYS A 1 86 ? 14.927 1.240 7.823 1.00 86.00 86 LYS A C 1
ATOM 676 O O . LYS A 1 86 ? 13.965 1.931 8.131 1.00 86.00 86 LYS A O 1
ATOM 681 N N . VAL A 1 87 ? 15.223 0.112 8.471 1.00 87.69 87 VAL A N 1
ATOM 682 C CA . VAL A 1 87 ? 14.469 -0.358 9.644 1.00 87.69 87 VAL A CA 1
ATOM 683 C C . VAL A 1 87 ? 14.769 0.546 10.830 1.00 87.69 87 VAL A C 1
ATOM 685 O O . VAL A 1 87 ? 13.845 1.021 11.482 1.00 87.69 87 VAL A O 1
ATOM 688 N N . THR A 1 88 ? 16.046 0.845 11.067 1.00 87.69 88 THR A N 1
ATOM 689 C CA . THR A 1 88 ? 16.465 1.807 12.093 1.00 87.69 88 THR A CA 1
ATOM 690 C C . THR A 1 88 ? 15.845 3.181 11.839 1.00 87.69 88 THR A C 1
ATOM 692 O O . THR A 1 88 ? 15.263 3.769 12.747 1.00 87.69 88 THR A O 1
ATOM 695 N N . LEU A 1 89 ? 15.894 3.662 10.592 1.00 88.50 89 LEU A N 1
ATOM 696 C CA . LEU A 1 89 ? 15.252 4.913 10.186 1.00 88.50 89 LEU A CA 1
ATOM 697 C C . LEU A 1 89 ? 13.740 4.898 10.462 1.00 88.50 89 LEU A C 1
ATOM 699 O O . LEU A 1 89 ? 13.222 5.834 11.064 1.00 88.50 89 LEU A O 1
ATOM 703 N N . ALA A 1 90 ? 13.044 3.825 10.077 1.00 91.50 90 ALA A N 1
ATOM 704 C CA . ALA A 1 90 ? 11.604 3.685 10.277 1.00 91.50 90 ALA A CA 1
ATOM 705 C C . ALA A 1 90 ? 11.212 3.679 11.761 1.00 91.50 90 ALA A C 1
ATOM 707 O O . ALA A 1 90 ? 10.189 4.263 12.113 1.00 91.50 90 ALA A O 1
ATOM 708 N N . ILE A 1 91 ? 12.021 3.060 12.631 1.00 92.75 91 ILE A N 1
ATOM 709 C CA . ILE A 1 91 ? 11.801 3.078 14.085 1.00 92.75 91 ILE A CA 1
ATOM 710 C C . ILE A 1 91 ? 11.860 4.516 14.605 1.00 92.75 91 ILE A C 1
ATOM 712 O O . ILE A 1 91 ? 10.894 4.978 15.209 1.00 92.75 91 ILE A O 1
ATOM 716 N N . TYR A 1 92 ? 12.938 5.251 14.312 1.00 92.00 92 TYR A N 1
ATOM 717 C CA . TYR A 1 92 ? 13.072 6.643 14.756 1.00 92.00 92 TYR A CA 1
ATOM 718 C C . TYR A 1 92 ? 11.975 7.544 14.186 1.00 92.00 92 TYR A C 1
ATOM 720 O O . TYR A 1 92 ? 11.376 8.333 14.914 1.00 92.00 92 TYR A O 1
ATOM 728 N N . ALA A 1 93 ? 11.668 7.402 12.897 1.00 92.25 93 ALA A N 1
ATOM 729 C CA . ALA A 1 93 ? 10.612 8.168 12.251 1.00 92.25 93 ALA A CA 1
ATOM 730 C C . ALA A 1 93 ? 9.234 7.899 12.877 1.00 92.25 93 ALA A C 1
ATOM 732 O O . ALA A 1 93 ? 8.459 8.836 13.075 1.00 92.25 93 ALA A O 1
ATOM 733 N N . MET A 1 94 ? 8.934 6.641 13.220 1.00 94.75 94 MET A N 1
ATOM 734 C 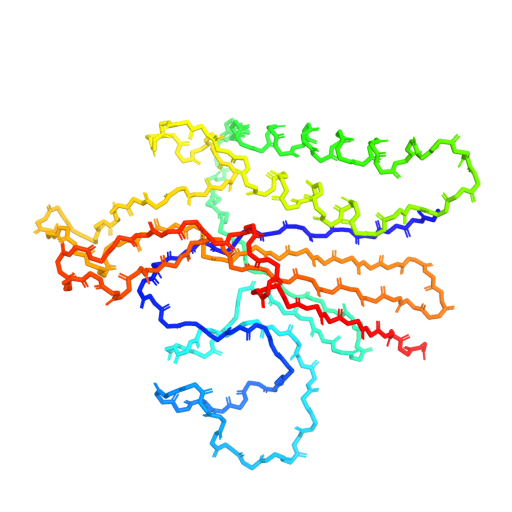CA . MET A 1 94 ? 7.683 6.275 13.889 1.00 94.75 94 MET A CA 1
ATOM 735 C C . MET A 1 94 ? 7.625 6.888 15.289 1.00 94.75 94 MET A C 1
ATOM 737 O O . MET A 1 94 ? 6.616 7.484 15.653 1.00 94.75 94 MET A O 1
ATOM 741 N N . GLU A 1 95 ? 8.704 6.803 16.067 1.00 92.94 95 GLU A N 1
ATOM 742 C CA . GLU A 1 95 ? 8.760 7.415 17.398 1.00 92.94 95 GLU A CA 1
ATOM 743 C C . GLU A 1 95 ? 8.524 8.931 17.359 1.00 92.94 95 GLU A C 1
ATOM 745 O O . GLU A 1 95 ? 7.762 9.450 18.177 1.00 92.94 95 GLU A O 1
ATOM 750 N N . GLU A 1 96 ? 9.127 9.647 16.408 1.00 90.12 96 GLU A N 1
ATOM 751 C CA . GLU A 1 96 ? 8.913 11.091 16.246 1.00 90.12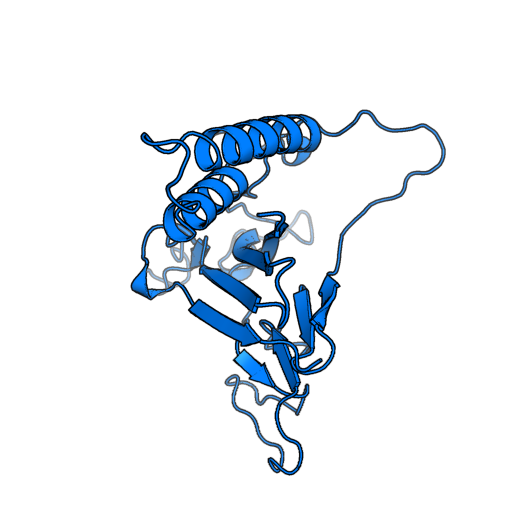 96 GLU A CA 1
ATOM 752 C C . GLU A 1 96 ? 7.478 11.420 15.808 1.00 90.12 96 GLU A C 1
ATOM 754 O O . GLU A 1 96 ? 6.846 12.299 16.398 1.00 90.12 96 GLU A O 1
ATOM 759 N N . CYS A 1 97 ? 6.915 10.663 14.861 1.00 89.81 97 CYS A N 1
ATOM 760 C CA . CYS A 1 97 ? 5.513 10.781 14.442 1.00 89.81 97 CYS A CA 1
ATOM 761 C C . CYS A 1 97 ? 4.542 10.640 15.632 1.00 89.81 97 CYS A C 1
ATOM 763 O O . CYS A 1 97 ? 3.643 11.468 15.828 1.00 89.81 97 CYS A O 1
ATOM 765 N N . LEU A 1 98 ? 4.760 9.640 16.492 1.00 87.94 98 LEU A N 1
ATOM 766 C CA . LEU A 1 98 ? 3.927 9.404 17.675 1.00 87.94 98 LEU A CA 1
ATOM 767 C C . LEU A 1 98 ? 4.098 10.498 18.741 1.00 87.94 98 LEU A C 1
ATOM 769 O O . LEU A 1 98 ? 3.120 10.885 19.392 1.00 87.94 98 LEU A O 1
ATOM 773 N N . LYS A 1 99 ? 5.312 11.043 18.908 1.00 85.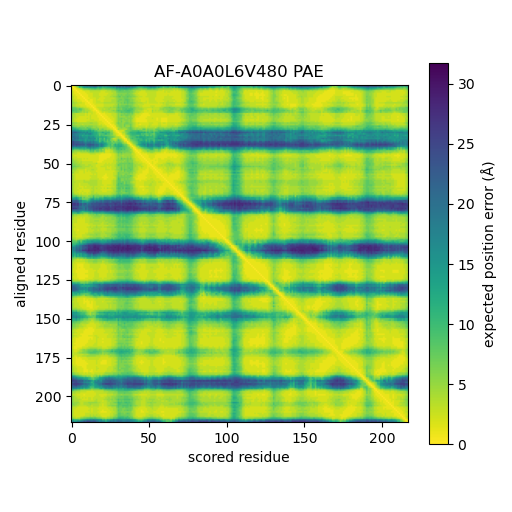88 99 LYS A N 1
ATOM 774 C CA . LYS A 1 99 ? 5.569 12.184 19.806 1.00 85.88 99 LYS A CA 1
ATOM 775 C C . LYS A 1 99 ? 4.867 13.450 19.321 1.00 85.88 99 LYS A C 1
ATOM 777 O O . LYS A 1 99 ? 4.256 14.133 20.142 1.00 85.88 99 LYS A O 1
ATOM 782 N N . HIS A 1 100 ? 4.925 13.760 18.026 1.00 78.94 100 HIS A N 1
ATOM 783 C CA . HIS A 1 100 ? 4.239 14.919 17.440 1.00 78.94 100 HIS A CA 1
ATOM 784 C C . HIS A 1 100 ? 2.726 14.823 17.612 1.00 78.94 100 HIS A C 1
ATOM 786 O O . HIS A 1 100 ? 2.099 15.758 18.110 1.00 78.94 100 HIS A O 1
ATOM 792 N N . SER A 1 101 ? 2.168 13.647 17.335 1.00 70.25 101 SER A N 1
ATOM 793 C CA . SER A 1 101 ? 0.739 13.370 17.498 1.00 70.25 101 SER A CA 1
ATOM 794 C C . SER A 1 101 ? 0.257 13.503 18.949 1.00 70.25 101 SER A C 1
ATOM 796 O O . SER A 1 101 ? -0.918 13.765 19.190 1.00 70.25 101 SER A O 1
ATOM 798 N N . SER A 1 102 ? 1.159 13.372 19.926 1.00 67.38 102 SER A N 1
ATOM 799 C CA . SER A 1 102 ? 0.858 13.492 21.359 1.00 67.38 102 SER A CA 1
ATOM 800 C C . SER A 1 102 ? 1.000 14.921 21.920 1.00 67.38 102 SER A C 1
ATOM 802 O O . SER A 1 102 ? 0.667 15.144 23.081 1.00 67.38 102 SER A O 1
ATOM 804 N N . ARG A 1 103 ? 1.507 15.894 21.142 1.00 58.78 103 ARG A N 1
ATOM 805 C CA . ARG A 1 103 ? 1.893 17.252 21.600 1.00 58.78 103 ARG A CA 1
ATOM 806 C C . ARG A 1 103 ? 0.949 18.380 21.144 1.00 58.78 103 ARG A C 1
ATOM 808 O O . ARG A 1 103 ? 1.393 19.509 20.943 1.00 58.78 103 ARG A O 1
ATOM 815 N N . GLY A 1 104 ? -0.350 18.113 20.993 1.00 54.25 104 GLY A N 1
ATOM 816 C CA . GLY A 1 104 ? -1.334 19.165 20.690 1.00 54.25 104 GLY A CA 1
ATOM 817 C C . GLY A 1 104 ? -1.281 20.333 21.706 1.00 54.25 104 GLY A C 1
ATOM 818 O O . GLY A 1 104 ? -1.047 20.079 22.889 1.00 54.25 104 GLY A O 1
ATOM 819 N N . PRO A 1 105 ? -1.501 21.605 21.295 1.00 46.59 105 PRO A N 1
ATOM 820 C CA . PRO A 1 105 ? -1.240 22.796 22.122 1.00 46.59 105 PRO A CA 1
ATOM 821 C C . PRO A 1 105 ? -2.075 22.927 23.410 1.00 46.59 105 PRO A C 1
ATOM 823 O O . PRO A 1 105 ? -1.831 23.824 24.212 1.00 46.59 105 PRO A O 1
ATOM 826 N N . HIS A 1 106 ? -3.012 22.016 23.657 1.00 51.31 106 HIS A N 1
ATOM 827 C CA . HIS A 1 106 ? -3.667 21.836 24.944 1.00 51.31 106 HIS A CA 1
ATOM 828 C C . HIS A 1 106 ? -3.794 20.335 25.211 1.00 51.31 106 HIS A C 1
ATOM 830 O O . HIS A 1 106 ? -4.386 19.617 24.411 1.00 51.31 106 HIS A O 1
ATOM 836 N N . SER A 1 107 ? -3.259 19.883 26.348 1.00 52.69 107 SER A N 1
ATOM 837 C CA . SER A 1 107 ? -3.183 18.486 26.817 1.00 52.69 107 SER A CA 1
ATOM 838 C C . SER A 1 107 ? -4.515 17.703 26.851 1.00 52.69 107 SER A C 1
ATOM 840 O O . SER A 1 107 ? -4.491 16.504 27.119 1.00 52.69 107 SER A O 1
ATOM 842 N N . ASP A 1 108 ? -5.650 18.350 26.574 1.00 55.38 108 ASP A N 1
ATOM 843 C CA . ASP A 1 108 ? -6.998 17.767 26.595 1.00 55.38 108 ASP A CA 1
ATOM 844 C C . ASP A 1 108 ? -7.648 17.642 25.201 1.00 55.38 108 ASP A C 1
ATOM 846 O O . ASP A 1 108 ? -8.767 17.138 25.083 1.00 55.38 108 ASP A O 1
ATOM 850 N N . GLN A 1 109 ? -6.989 18.092 24.125 1.00 53.09 109 GLN A N 1
ATOM 851 C CA . GLN A 1 109 ? -7.512 17.938 22.761 1.00 53.09 109 GLN A CA 1
ATOM 852 C C . GLN A 1 109 ? -7.178 16.537 22.210 1.00 53.09 109 GLN A C 1
ATOM 854 O O . GLN A 1 109 ? -6.032 16.092 22.320 1.00 53.09 109 GLN A O 1
ATOM 859 N N . PRO A 1 110 ? -8.148 15.817 21.617 1.00 59.91 110 PRO A N 1
ATOM 860 C CA . PRO A 1 110 ? -7.889 14.527 20.987 1.00 59.91 110 PRO A CA 1
ATOM 861 C C . PRO A 1 110 ? -6.876 14.675 19.844 1.00 59.91 110 PRO A C 1
ATOM 863 O O . PRO A 1 110 ? -6.885 15.677 19.133 1.00 59.91 110 PRO A O 1
ATOM 866 N N . VAL A 1 111 ? -6.019 13.661 19.668 1.00 67.56 111 VAL A N 1
ATOM 867 C CA . VAL A 1 111 ? -5.082 13.554 18.537 1.00 67.56 111 VAL A CA 1
ATOM 868 C C . VAL A 1 111 ? -5.838 13.827 17.237 1.00 67.56 111 VAL A C 1
ATOM 870 O O . VAL A 1 111 ? -6.813 13.129 16.942 1.00 67.56 111 VAL A O 1
ATOM 873 N N . ASP A 1 112 ? -5.396 14.820 16.462 1.00 81.75 112 ASP A N 1
ATOM 874 C CA . ASP A 1 112 ? -5.947 15.044 15.129 1.00 81.75 112 ASP A CA 1
ATOM 875 C C . ASP A 1 112 ? -5.543 13.869 14.239 1.00 81.75 112 ASP A C 1
ATOM 877 O O . ASP A 1 112 ? -4.385 13.715 13.843 1.00 81.75 112 ASP A O 1
ATOM 881 N N . GLN A 1 113 ? -6.522 13.013 13.954 1.00 85.94 113 GLN A N 1
ATOM 882 C CA . GLN A 1 113 ? -6.328 11.815 13.154 1.00 85.94 113 GLN A CA 1
ATOM 883 C C . GLN A 1 113 ? -5.782 12.155 11.758 1.00 85.94 113 GLN A C 1
ATOM 885 O O . GLN A 1 113 ? -5.007 11.380 11.211 1.00 85.94 113 GLN A O 1
ATOM 890 N N . THR A 1 114 ? -6.136 13.318 11.206 1.00 87.62 114 THR A N 1
ATOM 891 C CA . THR A 1 114 ? -5.674 13.777 9.889 1.00 87.62 114 THR A CA 1
ATOM 892 C C . THR A 1 114 ? -4.186 14.114 9.914 1.00 87.62 114 THR A C 1
ATOM 894 O O . THR A 1 114 ? -3.452 13.726 9.008 1.00 87.62 114 THR A O 1
ATOM 897 N N . CYS A 1 115 ? -3.720 14.784 10.973 1.00 88.00 115 CYS A N 1
ATOM 898 C CA . CYS A 1 115 ? -2.298 15.068 11.174 1.00 88.00 115 CYS A CA 1
ATOM 899 C C . CYS A 1 115 ? -1.494 13.778 11.355 1.00 88.00 115 CYS A C 1
ATOM 901 O O . CYS A 1 115 ? -0.479 13.604 10.689 1.00 88.00 115 CYS A O 1
ATOM 903 N N . LEU A 1 116 ? -1.984 12.840 12.176 1.00 90.94 116 LEU A N 1
ATOM 904 C CA . LEU A 1 116 ? -1.342 11.533 12.349 1.00 90.94 116 LEU A CA 1
ATOM 905 C C . LEU A 1 116 ? -1.258 10.762 11.022 1.00 90.94 116 LEU A C 1
ATOM 907 O O . LEU A 1 116 ? -0.218 10.195 10.704 1.00 90.94 116 LEU A O 1
ATOM 911 N N . GLU A 1 117 ? -2.337 10.738 10.238 1.00 92.81 117 GLU A N 1
ATOM 912 C CA . GLU A 1 117 ? -2.347 10.106 8.913 1.00 92.81 117 GLU A CA 1
ATOM 913 C C . GLU A 1 117 ? -1.296 10.735 7.990 1.00 92.81 117 GLU A C 1
ATOM 915 O O . GLU A 1 117 ? -0.533 10.008 7.355 1.00 92.81 117 GLU A O 1
ATOM 920 N N . MET A 1 118 ? -1.206 12.067 7.959 1.00 92.31 118 MET A N 1
ATOM 921 C CA . MET A 1 118 ? -0.211 12.786 7.161 1.00 92.31 118 MET A CA 1
ATOM 922 C C . MET A 1 118 ? 1.224 12.491 7.620 1.00 92.31 118 MET A C 1
ATOM 924 O O . MET A 1 118 ? 2.086 12.221 6.787 1.00 92.31 118 MET A O 1
ATOM 928 N N . ASP A 1 119 ? 1.486 12.472 8.928 1.00 93.81 119 ASP A N 1
ATOM 929 C CA . ASP A 1 119 ? 2.810 12.156 9.475 1.00 93.81 119 ASP A CA 1
ATOM 930 C C . ASP A 1 119 ? 3.232 10.715 9.157 1.00 93.81 119 ASP A C 1
ATOM 932 O O . ASP A 1 119 ? 4.380 10.468 8.780 1.00 93.81 119 ASP A O 1
ATOM 936 N N . LEU A 1 120 ? 2.303 9.759 9.241 1.00 96.44 120 LEU A N 1
ATOM 937 C CA . LEU A 1 120 ? 2.550 8.368 8.853 1.00 96.44 120 LEU A CA 1
ATOM 938 C C . LEU A 1 120 ? 2.825 8.244 7.352 1.00 96.44 120 LEU A C 1
ATOM 940 O O . LEU A 1 120 ? 3.705 7.489 6.941 1.00 96.44 120 LEU A O 1
ATOM 944 N N . PHE A 1 121 ? 2.114 9.003 6.523 1.00 96.69 121 PHE A N 1
ATOM 945 C CA . PHE A 1 121 ? 2.382 9.069 5.091 1.00 96.69 121 PHE A CA 1
ATOM 946 C C . PHE A 1 121 ? 3.739 9.711 4.776 1.00 96.69 121 PHE A C 1
ATOM 948 O O . PHE A 1 121 ? 4.445 9.226 3.892 1.00 96.69 121 PHE A O 1
ATOM 955 N N . ASN A 1 122 ? 4.150 10.737 5.520 1.00 94.75 122 ASN A N 1
ATOM 956 C CA . ASN A 1 122 ? 5.483 11.334 5.408 1.00 94.75 122 ASN A CA 1
ATOM 957 C C . ASN A 1 122 ? 6.583 10.340 5.803 1.00 94.75 122 ASN A C 1
ATOM 959 O O . ASN A 1 122 ? 7.595 10.242 5.110 1.00 94.75 122 ASN A O 1
ATOM 963 N N . LEU A 1 123 ? 6.370 9.559 6.867 1.00 95.31 123 LEU A N 1
ATOM 964 C CA . LEU A 1 123 ? 7.251 8.453 7.253 1.00 95.31 123 LEU A CA 1
ATOM 965 C C . LEU A 1 123 ? 7.390 7.437 6.118 1.00 95.31 123 LEU A C 1
ATOM 967 O O . LEU A 1 123 ? 8.506 7.080 5.741 1.00 95.31 123 LEU A O 1
ATOM 971 N N . LEU A 1 124 ? 6.269 6.992 5.545 1.00 96.38 124 LEU A N 1
ATOM 972 C CA . LEU A 1 124 ? 6.259 6.010 4.459 1.00 96.38 124 LEU A CA 1
ATOM 973 C C . LEU A 1 124 ? 6.947 6.506 3.182 1.00 96.38 124 LEU A C 1
ATOM 975 O O . LEU A 1 124 ? 7.378 5.681 2.377 1.00 96.38 124 LEU A O 1
ATOM 979 N N . SER A 1 125 ? 7.057 7.823 3.003 1.00 95.31 125 SER A N 1
ATOM 980 C CA . SER A 1 125 ? 7.705 8.473 1.860 1.00 95.31 125 SER A CA 1
ATOM 981 C C . SER A 1 125 ? 9.198 8.754 2.048 1.00 95.31 125 SER A C 1
ATOM 983 O O . SER A 1 125 ? 9.818 9.328 1.152 1.00 95.31 125 SER A O 1
ATOM 985 N N . GLN A 1 126 ? 9.805 8.368 3.175 1.00 92.00 126 GLN A N 1
ATOM 986 C CA . GLN A 1 126 ? 11.231 8.616 3.390 1.00 92.00 126 GLN A CA 1
ATOM 987 C C . GLN A 1 126 ? 12.102 7.806 2.424 1.00 92.00 126 GLN A C 1
ATOM 989 O O . GLN A 1 126 ? 12.031 6.576 2.341 1.00 92.00 126 GLN A O 1
ATOM 994 N N . THR A 1 127 ? 12.956 8.522 1.702 1.00 88.25 127 THR A N 1
ATOM 995 C CA . THR A 1 127 ? 13.923 7.991 0.741 1.00 88.25 127 THR A CA 1
ATOM 996 C C . THR A 1 127 ? 15.088 8.967 0.622 1.00 88.25 127 THR A C 1
ATOM 998 O O . THR A 1 127 ? 14.901 10.177 0.756 1.00 88.25 127 THR A O 1
ATOM 1001 N N . ASN A 1 128 ? 16.267 8.459 0.289 1.00 77.31 128 ASN A N 1
ATOM 1002 C CA . ASN A 1 128 ? 17.404 9.262 -0.144 1.00 77.31 128 ASN A CA 1
ATOM 1003 C C . ASN A 1 128 ? 17.290 9.604 -1.643 1.00 77.31 128 ASN A C 1
ATOM 1005 O O . ASN A 1 128 ? 16.408 9.107 -2.359 1.00 77.31 128 ASN A O 1
ATOM 1009 N N . GLU A 1 129 ? 18.168 10.485 -2.128 1.00 64.31 129 GLU A N 1
ATOM 1010 C CA . GLU A 1 129 ? 18.244 10.840 -3.554 1.00 64.31 129 GLU A CA 1
ATOM 1011 C C . GLU A 1 129 ? 18.889 9.747 -4.415 1.00 64.31 129 GLU A C 1
ATOM 1013 O O . GLU A 1 129 ? 18.621 9.681 -5.612 1.00 64.31 129 GLU A O 1
ATOM 1018 N N . THR A 1 130 ? 19.679 8.853 -3.818 1.00 60.41 130 THR A N 1
ATOM 1019 C CA . THR A 1 130 ? 20.330 7.750 -4.527 1.00 60.41 130 THR A CA 1
ATOM 1020 C C . THR A 1 130 ? 19.418 6.519 -4.584 1.00 60.41 130 THR A C 1
ATOM 1022 O O . THR A 1 130 ? 18.894 6.043 -3.573 1.00 60.41 130 THR A O 1
ATOM 1025 N N . THR A 1 131 ? 19.215 5.985 -5.790 1.00 56.31 131 THR A N 1
ATOM 1026 C CA . THR A 1 131 ? 18.445 4.753 -6.048 1.00 56.31 131 THR A CA 1
ATOM 1027 C C . THR A 1 131 ? 19.219 3.479 -5.690 1.00 56.31 131 THR A C 1
ATOM 1029 O O . THR A 1 131 ? 18.623 2.408 -5.612 1.00 56.31 131 THR A O 1
ATOM 1032 N N . GLU A 1 132 ? 20.527 3.590 -5.439 1.00 54.81 132 GLU A N 1
ATOM 1033 C CA . GLU A 1 132 ? 21.451 2.454 -5.314 1.00 54.81 132 GLU A CA 1
ATOM 1034 C C . GLU A 1 132 ? 21.399 1.730 -3.955 1.00 54.81 132 GLU A C 1
ATOM 1036 O O . GLU A 1 132 ? 21.890 0.609 -3.839 1.00 54.81 132 GLU A O 1
ATOM 1041 N N . GLU A 1 133 ? 20.738 2.290 -2.935 1.00 63.47 133 GLU A N 1
ATOM 1042 C CA . GLU A 1 133 ? 20.642 1.663 -1.609 1.00 63.47 133 GLU A CA 1
ATOM 1043 C C . GLU A 1 133 ? 19.196 1.344 -1.192 1.00 63.47 133 GLU A C 1
ATOM 1045 O O . GLU A 1 133 ? 18.647 1.897 -0.239 1.00 63.47 133 GLU A O 1
ATOM 1050 N N . VAL A 1 134 ? 18.565 0.374 -1.860 1.00 65.25 134 VAL A N 1
ATOM 1051 C CA . VAL A 1 134 ? 17.268 -0.209 -1.435 1.00 65.25 134 VAL A CA 1
ATOM 1052 C C . VAL A 1 134 ? 17.226 -0.635 0.056 1.00 65.25 134 VAL A C 1
ATOM 1054 O O . VAL A 1 134 ? 16.153 -0.549 0.671 1.00 65.25 134 VAL A O 1
ATOM 1057 N N . PRO A 1 135 ? 18.334 -1.076 0.696 1.00 72.44 135 PRO A N 1
ATOM 1058 C CA . PRO A 1 135 ? 18.360 -1.327 2.142 1.00 72.44 135 PRO A CA 1
ATOM 1059 C C . PRO A 1 135 ? 18.231 -0.070 3.021 1.00 72.44 135 PRO A C 1
ATOM 1061 O O . PRO A 1 135 ? 17.926 -0.204 4.207 1.00 72.44 135 PRO A O 1
ATOM 1064 N N . SER A 1 136 ? 18.428 1.129 2.466 1.00 78.88 136 SER A N 1
ATOM 1065 C CA . SER A 1 136 ? 18.446 2.410 3.189 1.00 78.88 136 SER A CA 1
ATOM 1066 C C . SER A 1 136 ? 17.152 3.222 3.048 1.00 78.88 136 SER A C 1
ATOM 1068 O O . SER A 1 136 ? 16.888 4.084 3.882 1.00 78.88 136 SER A O 1
ATOM 1070 N N . ASN A 1 137 ? 16.297 2.906 2.069 1.00 85.94 137 ASN A N 1
ATOM 1071 C CA . ASN A 1 137 ? 15.078 3.670 1.773 1.00 85.94 137 ASN A CA 1
ATOM 1072 C C . ASN A 1 137 ? 13.795 2.963 2.254 1.00 85.94 137 ASN A C 1
ATOM 1074 O O . ASN A 1 137 ? 13.622 1.764 2.019 1.00 85.94 137 ASN A O 1
ATOM 1078 N N . ILE A 1 138 ? 12.876 3.702 2.894 1.00 91.12 138 ILE A N 1
ATOM 1079 C CA . ILE A 1 138 ? 11.538 3.196 3.268 1.00 91.12 138 ILE A CA 1
ATOM 1080 C C . ILE A 1 138 ? 10.643 3.138 2.027 1.00 91.12 138 ILE A C 1
ATOM 1082 O O . ILE A 1 138 ? 10.009 2.116 1.760 1.00 91.12 138 ILE A O 1
ATOM 1086 N N . MET A 1 139 ? 10.612 4.227 1.258 1.00 93.31 139 MET A N 1
ATOM 1087 C CA . MET A 1 139 ? 9.952 4.289 -0.041 1.00 93.31 139 MET A CA 1
ATOM 1088 C C . MET A 1 139 ? 10.903 3.825 -1.140 1.00 93.31 139 MET A C 1
ATOM 1090 O O . MET A 1 139 ? 12.033 4.302 -1.241 1.00 93.31 139 MET A O 1
ATOM 1094 N N . VAL A 1 140 ? 10.431 2.949 -2.019 1.00 91.56 140 VAL A N 1
ATOM 1095 C CA . VAL A 1 140 ? 11.182 2.548 -3.207 1.00 91.56 140 VAL A CA 1
ATOM 1096 C C . VAL A 1 140 ? 10.878 3.536 -4.328 1.00 91.56 140 VAL A C 1
ATOM 1098 O O . VAL A 1 140 ? 9.782 3.531 -4.895 1.00 91.56 140 VAL A O 1
ATOM 1101 N N . ARG A 1 141 ? 11.851 4.393 -4.656 1.00 91.88 141 ARG A N 1
ATOM 1102 C CA . ARG A 1 141 ? 11.741 5.282 -5.818 1.00 91.88 141 ARG A CA 1
ATOM 1103 C C . ARG A 1 141 ? 11.652 4.481 -7.119 1.00 91.88 141 ARG A C 1
ATOM 1105 O O . ARG A 1 141 ? 12.274 3.416 -7.208 1.00 91.88 141 ARG A O 1
ATOM 1112 N N . PRO A 1 142 ? 10.921 4.994 -8.124 1.00 92.69 142 PRO A N 1
ATOM 1113 C CA . PRO A 1 142 ? 10.844 4.345 -9.416 1.00 92.69 142 PRO A CA 1
ATOM 1114 C C . PRO A 1 142 ? 12.231 4.154 -10.026 1.00 92.69 142 PRO A C 1
ATOM 1116 O O . PRO A 1 142 ? 13.001 5.105 -10.144 1.00 92.69 142 PRO A O 1
ATOM 1119 N N . HIS A 1 143 ? 12.535 2.920 -10.397 1.00 90.81 143 HIS A N 1
ATOM 1120 C CA . HIS A 1 143 ? 13.736 2.528 -11.126 1.00 90.81 143 HIS A CA 1
ATOM 1121 C C . HIS A 1 143 ? 13.386 1.379 -12.071 1.00 90.81 143 HIS A C 1
ATOM 1123 O O . HIS A 1 143 ? 12.371 0.701 -11.880 1.00 90.81 143 HIS A O 1
ATOM 1129 N N . HIS A 1 144 ? 14.214 1.152 -13.084 1.00 90.88 144 HIS A N 1
ATOM 1130 C CA . HIS A 1 144 ? 14.053 -0.007 -13.947 1.00 90.88 144 HIS A CA 1
ATOM 1131 C C . HIS A 1 144 ? 14.543 -1.267 -13.229 1.00 90.88 144 HIS A C 1
ATOM 1133 O O . HIS A 1 144 ? 15.666 -1.326 -12.726 1.00 90.88 144 HIS A O 1
ATOM 1139 N N . ARG A 1 145 ? 13.673 -2.272 -13.146 1.00 90.25 145 ARG A N 1
ATOM 1140 C CA . ARG A 1 145 ? 13.975 -3.596 -12.609 1.00 90.25 145 ARG A CA 1
ATOM 1141 C C . ARG A 1 145 ? 13.881 -4.606 -13.741 1.00 90.25 145 ARG A C 1
ATOM 1143 O O . ARG A 1 145 ? 12.786 -4.898 -14.210 1.00 90.25 145 ARG A O 1
ATOM 1150 N N . HIS A 1 146 ? 15.029 -5.142 -14.134 1.00 88.44 146 HIS A N 1
ATOM 1151 C CA . HIS A 1 146 ? 15.136 -6.120 -15.212 1.00 88.44 146 HIS A CA 1
ATOM 1152 C C . HIS A 1 146 ? 14.983 -7.553 -14.684 1.00 88.44 146 HIS A C 1
ATOM 1154 O O . HIS A 1 146 ? 15.469 -7.888 -13.599 1.00 88.44 146 HIS A O 1
ATOM 1160 N N . GLY A 1 147 ? 14.304 -8.403 -15.448 1.00 81.81 147 GLY A N 1
ATOM 1161 C CA . GLY A 1 147 ? 14.241 -9.850 -15.254 1.00 81.81 147 GLY A CA 1
ATOM 1162 C C . GLY A 1 147 ? 15.463 -10.588 -15.810 1.00 81.81 147 GLY A C 1
ATOM 1163 O O . GLY A 1 147 ? 15.756 -11.693 -15.357 1.00 81.81 147 GLY A O 1
ATOM 1164 N N . SER A 1 148 ? 16.192 -9.978 -16.751 1.00 84.19 148 SER A N 1
ATOM 1165 C CA . SER A 1 148 ? 17.430 -10.500 -17.353 1.00 84.19 148 SER A CA 1
ATOM 1166 C C . SER A 1 148 ? 18.377 -9.369 -17.760 1.00 84.19 148 SER A C 1
ATOM 1168 O O . SER A 1 148 ? 17.920 -8.258 -18.005 1.00 84.19 148 SER A O 1
ATOM 1170 N N . GLU A 1 149 ? 19.676 -9.653 -17.895 1.00 80.88 149 GLU A N 1
ATOM 1171 C CA . GLU A 1 149 ? 20.697 -8.650 -18.262 1.00 80.88 149 GLU A CA 1
ATOM 1172 C C . GLU A 1 149 ? 20.441 -7.966 -19.620 1.00 80.88 149 GLU A C 1
ATOM 1174 O O . GLU A 1 149 ? 20.779 -6.797 -19.778 1.00 80.88 149 GLU A O 1
ATOM 1179 N N . ASP A 1 150 ? 19.787 -8.654 -20.562 1.00 84.44 150 ASP A N 1
ATOM 1180 C CA . ASP A 1 150 ? 19.503 -8.144 -21.914 1.00 84.44 150 ASP A CA 1
ATOM 1181 C C . ASP A 1 150 ? 18.163 -7.389 -22.040 1.00 84.44 150 ASP A C 1
ATOM 1183 O O . ASP A 1 150 ? 17.796 -6.934 -23.128 1.00 84.44 150 ASP A O 1
ATOM 1187 N N . GLU A 1 151 ? 17.381 -7.280 -20.961 1.00 85.00 151 GLU A N 1
ATOM 1188 C CA . GLU A 1 151 ? 16.076 -6.618 -21.025 1.00 85.00 151 GLU A CA 1
ATOM 1189 C C . GLU A 1 151 ? 16.248 -5.102 -21.166 1.00 85.00 151 GLU A C 1
ATOM 1191 O O . GLU A 1 151 ? 16.907 -4.450 -20.361 1.00 85.00 151 GLU A O 1
ATOM 1196 N N . SER A 1 152 ? 15.643 -4.531 -22.208 1.00 87.12 152 SER A N 1
ATOM 1197 C CA . SER A 1 152 ? 15.681 -3.088 -22.439 1.00 87.12 152 SER A CA 1
ATOM 1198 C C . SER A 1 152 ? 14.712 -2.348 -21.519 1.00 87.12 152 SER A C 1
ATOM 1200 O O . SER A 1 152 ? 13.599 -2.811 -21.261 1.00 87.12 152 SER A O 1
ATOM 1202 N N . GLU A 1 153 ? 15.108 -1.154 -21.082 1.00 89.75 153 GLU A N 1
ATOM 1203 C CA . GLU A 1 153 ? 14.237 -0.256 -20.328 1.00 89.75 153 GLU A CA 1
ATOM 1204 C C . GLU A 1 153 ? 12.948 0.042 -21.106 1.00 89.75 153 GLU A C 1
ATOM 1206 O O . GLU A 1 153 ? 12.962 0.374 -22.295 1.00 89.75 153 GLU A O 1
ATOM 1211 N N . SER A 1 154 ? 11.810 -0.094 -20.430 1.00 87.81 154 SER A N 1
ATOM 1212 C CA . SER A 1 154 ? 10.496 0.143 -21.011 1.00 87.81 154 SER A CA 1
ATOM 1213 C C . SER A 1 154 ? 9.497 0.551 -19.930 1.00 87.81 154 SER A C 1
ATOM 1215 O O . SER A 1 154 ? 9.798 0.553 -18.735 1.00 87.81 154 SER A O 1
ATOM 1217 N N . ILE A 1 155 ? 8.269 0.864 -20.345 1.00 87.88 155 ILE A N 1
ATOM 1218 C CA . ILE A 1 155 ? 7.158 1.109 -19.420 1.00 87.88 155 ILE A CA 1
ATOM 1219 C C . ILE A 1 155 ? 6.922 -0.072 -18.460 1.00 87.88 155 ILE A C 1
ATOM 1221 O O . ILE A 1 155 ? 6.504 0.130 -17.321 1.00 87.88 155 ILE A O 1
ATOM 1225 N N . GLU A 1 156 ? 7.205 -1.299 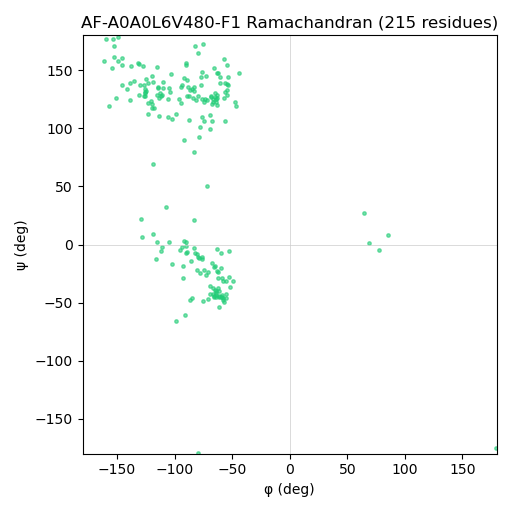-18.902 1.00 88.62 156 GLU A N 1
ATOM 1226 C CA . GLU A 1 156 ? 6.941 -2.529 -18.153 1.00 88.62 156 GLU A CA 1
ATOM 1227 C C . GLU A 1 156 ? 7.979 -2.785 -17.059 1.00 88.62 156 GLU A C 1
ATOM 1229 O O . GLU A 1 156 ? 7.657 -3.420 -16.056 1.00 88.62 156 GLU A O 1
ATOM 1234 N N . THR A 1 157 ? 9.190 -2.240 -17.204 1.00 91.12 157 THR A N 1
ATOM 1235 C CA . THR A 1 157 ? 10.291 -2.487 -16.265 1.00 91.12 157 THR A CA 1
ATOM 1236 C C . THR A 1 157 ? 10.331 -1.497 -15.102 1.00 91.12 157 THR A C 1
ATOM 1238 O O . THR A 1 157 ? 11.095 -1.700 -14.160 1.00 91.12 157 THR A O 1
ATOM 1241 N N . TRP A 1 158 ? 9.496 -0.451 -15.096 1.00 93.00 158 TRP A N 1
ATOM 1242 C CA . TRP A 1 158 ? 9.394 0.466 -13.956 1.00 93.00 158 TRP A CA 1
ATOM 1243 C C . TRP A 1 158 ? 8.882 -0.244 -12.703 1.00 93.00 158 TRP A C 1
ATOM 1245 O O . TRP A 1 158 ? 7.747 -0.719 -12.673 1.00 93.00 158 TRP A O 1
ATOM 1255 N N . TYR A 1 159 ? 9.676 -0.234 -11.636 1.00 92.88 159 TYR A N 1
ATOM 1256 C CA . TYR A 1 159 ? 9.338 -0.783 -10.325 1.00 92.88 159 TYR A CA 1
ATOM 1257 C C . TYR A 1 159 ? 9.470 0.289 -9.243 1.00 92.88 159 TYR A C 1
ATOM 1259 O O . TYR A 1 159 ? 10.420 1.069 -9.243 1.00 92.88 159 TYR A O 1
ATOM 1267 N N . GLY A 1 160 ? 8.539 0.324 -8.292 1.00 93.56 160 GLY A N 1
ATOM 1268 C CA . GLY A 1 160 ? 8.601 1.244 -7.157 1.00 93.56 160 GLY A CA 1
ATOM 1269 C C . GLY A 1 160 ? 7.408 1.110 -6.221 1.00 93.56 160 GLY A C 1
ATOM 1270 O O . GLY A 1 160 ? 6.546 0.249 -6.408 1.00 93.56 160 GLY A O 1
ATOM 1271 N N . THR A 1 161 ? 7.340 1.979 -5.215 1.00 94.25 161 THR A N 1
ATOM 1272 C CA . THR A 1 161 ? 6.179 2.063 -4.324 1.00 94.25 161 THR A CA 1
ATOM 1273 C C . THR A 1 161 ? 4.978 2.615 -5.090 1.00 94.25 161 THR A C 1
ATOM 1275 O O . THR A 1 161 ? 4.945 3.786 -5.465 1.00 94.25 161 THR A O 1
ATOM 1278 N N . ARG A 1 162 ? 3.963 1.781 -5.321 1.00 93.69 162 ARG A N 1
ATOM 1279 C CA . ARG A 1 162 ? 2.749 2.172 -6.048 1.00 93.69 162 ARG A CA 1
ATOM 1280 C C . ARG A 1 162 ? 1.707 2.786 -5.130 1.00 93.69 162 ARG A C 1
ATOM 1282 O O . ARG A 1 162 ? 1.153 3.828 -5.459 1.00 93.69 162 ARG A O 1
ATOM 1289 N N . THR A 1 163 ? 1.427 2.140 -4.001 1.00 94.75 163 THR A N 1
ATOM 1290 C CA . THR A 1 163 ? 0.440 2.616 -3.026 1.00 94.75 163 THR A CA 1
ATOM 1291 C C . THR A 1 163 ? 1.010 2.603 -1.619 1.00 94.75 163 THR A C 1
ATOM 1293 O O . THR A 1 163 ? 1.936 1.854 -1.301 1.00 94.75 163 THR A O 1
ATOM 1296 N N . GLN A 1 164 ? 0.442 3.452 -0.772 1.00 97.00 164 GLN A N 1
ATOM 1297 C CA . GLN A 1 164 ? 0.752 3.539 0.647 1.00 97.00 164 GLN A CA 1
ATOM 1298 C C . GLN A 1 164 ? -0.548 3.407 1.426 1.00 97.00 164 GLN A C 1
ATOM 1300 O O . GLN A 1 164 ? -1.548 4.033 1.074 1.00 97.00 164 GLN A O 1
ATOM 1305 N N . THR A 1 165 ? -0.545 2.588 2.472 1.00 97.31 165 THR A N 1
ATOM 1306 C CA . THR A 1 165 ? -1.727 2.315 3.295 1.00 97.31 165 THR A CA 1
ATOM 1307 C C . THR A 1 165 ? -1.430 2.596 4.758 1.00 97.31 165 THR A C 1
ATOM 1309 O O . THR A 1 165 ? -0.441 2.105 5.299 1.00 97.31 165 THR A O 1
ATOM 1312 N N . VAL A 1 166 ? -2.323 3.339 5.404 1.00 97.31 166 VAL A N 1
ATOM 1313 C CA . VAL A 1 166 ? -2.370 3.548 6.851 1.00 97.31 166 VAL A CA 1
ATOM 1314 C C . VAL A 1 166 ? -3.640 2.896 7.392 1.00 97.31 166 VAL A C 1
ATOM 1316 O O . VAL A 1 166 ? -4.743 3.176 6.930 1.00 97.31 166 VAL A O 1
ATOM 1319 N N . LEU A 1 167 ? -3.490 2.028 8.385 1.00 96.75 167 LEU A N 1
ATOM 1320 C CA . LEU A 1 167 ? -4.571 1.379 9.114 1.00 96.75 167 LEU A CA 1
ATOM 1321 C C . LEU A 1 167 ? -4.466 1.760 10.592 1.00 96.75 167 LEU A C 1
ATOM 1323 O O . LEU A 1 167 ? -3.465 1.481 11.251 1.00 96.75 167 LEU A O 1
ATOM 1327 N N . LEU A 1 168 ? -5.526 2.375 11.105 1.00 95.12 168 LEU A N 1
ATOM 1328 C CA . LEU A 1 168 ? -5.678 2.799 12.491 1.00 95.12 168 LEU A CA 1
ATOM 1329 C C . LEU A 1 168 ? -6.816 2.006 13.131 1.00 95.12 168 LEU A C 1
ATOM 1331 O O . LEU A 1 168 ? -7.926 1.966 12.592 1.00 95.12 168 LEU A O 1
ATOM 1335 N N . VAL A 1 169 ? -6.563 1.407 14.292 1.00 93.25 169 VAL A N 1
ATOM 1336 C CA . VAL A 1 169 ? -7.568 0.679 15.078 1.00 93.25 169 VAL A CA 1
ATOM 1337 C C . VAL A 1 169 ? -7.637 1.294 16.468 1.00 93.25 169 VAL A C 1
ATOM 1339 O O . VAL A 1 169 ? -6.682 1.190 17.240 1.00 93.25 169 VAL A O 1
ATOM 1342 N N . SER A 1 170 ? -8.762 1.932 16.793 1.00 91.06 170 SER A N 1
ATOM 1343 C CA . SER A 1 170 ? -8.966 2.505 18.122 1.00 91.06 170 SER A CA 1
ATOM 1344 C C . SER A 1 170 ? -9.209 1.417 19.166 1.00 91.06 170 SER A C 1
ATOM 1346 O O . SER A 1 170 ? -9.917 0.442 18.914 1.00 91.06 170 SER A O 1
ATOM 1348 N N . ASP A 1 171 ? -8.710 1.637 20.381 1.00 86.56 171 ASP A N 1
ATOM 1349 C CA . ASP A 1 171 ? -9.004 0.781 21.540 1.00 86.56 171 ASP A CA 1
ATOM 1350 C C . ASP A 1 171 ? -10.342 1.136 22.226 1.00 86.56 171 ASP A C 1
ATOM 1352 O O . ASP A 1 171 ? -10.564 0.826 23.394 1.00 86.56 171 ASP A O 1
ATOM 1356 N N . THR A 1 172 ? -11.247 1.817 21.514 1.00 86.88 172 THR A N 1
ATOM 1357 C CA . THR A 1 172 ? -12.601 2.120 22.002 1.00 86.88 172 THR A CA 1
ATOM 1358 C C . THR A 1 172 ? -13.520 0.910 21.856 1.00 86.88 172 THR A C 1
ATOM 1360 O O . THR A 1 172 ? -13.229 -0.018 21.100 1.00 86.88 172 THR A O 1
ATOM 1363 N N . VAL A 1 173 ? -14.668 0.948 22.537 1.00 87.75 173 VAL A N 1
ATOM 1364 C CA . VAL A 1 173 ? -15.767 -0.003 22.331 1.00 87.75 173 VAL A CA 1
ATOM 1365 C C . VAL A 1 173 ? -17.013 0.780 21.894 1.00 87.75 173 VAL A C 1
ATOM 1367 O O . VAL A 1 173 ? -17.477 1.624 22.663 1.00 87.75 173 VAL A O 1
ATOM 1370 N N . PRO A 1 174 ? -17.548 0.542 20.680 1.00 90.44 174 PRO A N 1
ATOM 1371 C CA . PRO A 1 174 ? -16.997 -0.334 19.641 1.00 90.44 174 PRO A CA 1
ATOM 1372 C C . PRO A 1 174 ? -15.654 0.182 19.087 1.00 90.44 174 PRO A C 1
ATOM 1374 O O . PRO A 1 174 ? -15.380 1.389 19.094 1.00 90.44 174 PRO A O 1
ATOM 1377 N N . SER A 1 175 ? -14.804 -0.732 18.611 1.00 91.88 175 SER A N 1
ATOM 1378 C CA . SER A 1 175 ? -13.512 -0.366 18.019 1.00 91.88 175 SER A CA 1
ATOM 1379 C C . SER A 1 175 ? -13.737 0.235 16.641 1.00 91.88 175 SER A C 1
ATOM 1381 O O . SER A 1 175 ? -14.386 -0.372 15.788 1.00 91.88 175 SER A O 1
ATOM 1383 N N . LYS A 1 176 ? -13.212 1.437 16.421 1.00 93.88 176 LYS A N 1
ATOM 1384 C CA . LYS A 1 176 ? -13.248 2.127 15.136 1.00 93.88 176 LYS A CA 1
ATOM 1385 C C . LYS A 1 176 ? -12.018 1.729 14.338 1.00 93.88 176 LYS A C 1
ATOM 1387 O O . LYS A 1 176 ? -10.891 1.884 14.804 1.00 93.88 176 LYS A O 1
ATOM 1392 N N . ILE A 1 177 ? -12.241 1.288 13.111 1.00 95.38 177 ILE A N 1
ATOM 1393 C CA . ILE A 1 177 ? -11.194 1.057 12.127 1.00 95.38 177 ILE A CA 1
ATOM 1394 C C . ILE A 1 177 ? -11.211 2.201 11.124 1.00 95.38 177 ILE A C 1
ATOM 1396 O O . ILE A 1 177 ? -12.267 2.558 10.600 1.00 95.38 177 ILE A O 1
ATOM 1400 N N . THR A 1 178 ? -10.040 2.774 10.856 1.00 95.94 178 THR A N 1
ATOM 1401 C CA . THR A 1 178 ? -9.819 3.656 9.709 1.00 95.94 178 THR A CA 1
ATOM 1402 C C . THR A 1 178 ? -8.731 3.068 8.826 1.00 95.94 178 THR A C 1
ATOM 1404 O O . THR A 1 178 ? -7.620 2.860 9.298 1.00 95.94 178 THR A O 1
ATOM 1407 N N . LEU A 1 179 ? -9.039 2.839 7.554 1.00 97.25 179 LEU A N 1
ATOM 1408 C CA . LEU A 1 179 ? -8.052 2.544 6.521 1.00 97.25 179 LEU A CA 1
ATOM 1409 C C . LEU A 1 179 ? -7.990 3.732 5.565 1.00 97.25 179 LEU A C 1
ATOM 1411 O O . LEU A 1 179 ? -9.025 4.185 5.073 1.00 97.25 179 LEU A O 1
ATOM 1415 N N . VAL A 1 180 ? -6.786 4.227 5.313 1.00 97.44 180 VAL A N 1
ATOM 1416 C CA . VAL A 1 180 ? -6.509 5.260 4.317 1.00 97.44 180 VAL A CA 1
ATOM 1417 C C . VAL A 1 180 ? -5.475 4.712 3.350 1.00 97.44 180 VAL A C 1
ATOM 1419 O O . VAL A 1 180 ? -4.386 4.329 3.764 1.00 97.44 180 VAL A O 1
ATOM 1422 N N . GLU A 1 181 ? -5.816 4.659 2.071 1.00 97.56 181 GLU A N 1
ATOM 1423 C CA . GLU A 1 181 ? -4.904 4.276 0.994 1.00 97.56 181 GLU A CA 1
ATOM 1424 C C . GLU A 1 181 ? -4.684 5.478 0.077 1.00 97.56 181 GLU A C 1
ATOM 1426 O O . GLU A 1 181 ? -5.644 6.150 -0.301 1.00 97.56 181 GLU A O 1
ATOM 1431 N N . ARG A 1 182 ? -3.437 5.735 -0.317 1.00 95.88 182 ARG A N 1
ATOM 1432 C CA . ARG A 1 182 ? -3.110 6.693 -1.379 1.00 95.88 182 ARG A CA 1
ATOM 1433 C C . ARG A 1 182 ? -2.219 6.062 -2.435 1.00 95.88 182 ARG A C 1
ATOM 1435 O O . ARG A 1 182 ? -1.452 5.141 -2.149 1.00 95.88 182 ARG A O 1
ATOM 1442 N N . ASP A 1 183 ? -2.298 6.598 -3.644 1.00 94.25 183 ASP A N 1
ATOM 1443 C CA . ASP A 1 183 ? -1.326 6.307 -4.694 1.00 94.25 183 ASP A CA 1
ATOM 1444 C C . ASP A 1 183 ? -0.039 7.099 -4.423 1.00 94.25 183 ASP A C 1
ATOM 1446 O O . ASP A 1 183 ? -0.102 8.265 -4.050 1.00 94.25 183 ASP A O 1
ATOM 1450 N N . ALA A 1 184 ? 1.122 6.471 -4.594 1.00 95.12 184 ALA A N 1
ATOM 1451 C CA . ALA A 1 184 ? 2.438 7.099 -4.481 1.00 95.12 184 ALA A CA 1
ATOM 1452 C C . ALA A 1 184 ? 2.980 7.446 -5.869 1.00 95.12 184 ALA A C 1
ATOM 1454 O O . ALA A 1 184 ? 3.081 8.623 -6.207 1.00 95.12 184 ALA A O 1
ATOM 1455 N N . PHE A 1 185 ? 3.265 6.433 -6.693 1.00 94.12 185 PHE A N 1
ATOM 1456 C CA . PHE A 1 185 ? 3.704 6.611 -8.077 1.00 94.12 185 PHE A CA 1
ATOM 1457 C C . PHE A 1 185 ? 2.736 5.974 -9.075 1.00 94.12 185 PHE A C 1
ATOM 1459 O O . PHE A 1 185 ? 2.252 4.858 -8.878 1.00 94.12 185 PHE A O 1
ATOM 1466 N N . GLN A 1 186 ? 2.499 6.671 -10.184 1.00 90.44 186 GLN A N 1
ATOM 1467 C CA . GLN A 1 186 ? 1.760 6.168 -11.345 1.00 90.44 186 GLN A CA 1
ATOM 1468 C C . GLN A 1 186 ? 2.524 6.466 -12.631 1.00 90.44 186 GLN A C 1
ATOM 1470 O O . GLN A 1 186 ? 3.315 7.404 -12.676 1.00 90.44 186 GLN A O 1
ATOM 1475 N N . ILE A 1 187 ? 2.275 5.694 -13.686 1.00 89.62 187 ILE A N 1
ATOM 1476 C CA . ILE A 1 187 ? 2.817 5.997 -15.010 1.00 89.62 187 ILE A CA 1
ATOM 1477 C C . ILE A 1 187 ? 1.976 7.090 -15.671 1.00 89.62 187 ILE A C 1
ATOM 1479 O O . ILE A 1 187 ? 0.756 6.956 -15.789 1.00 89.62 187 ILE A O 1
ATOM 1483 N N . ASN A 1 188 ? 2.625 8.156 -16.141 1.00 82.62 188 ASN A N 1
ATOM 1484 C CA . ASN A 1 188 ? 1.969 9.139 -16.990 1.00 82.62 188 ASN A CA 1
ATOM 1485 C C . ASN A 1 188 ? 1.810 8.587 -18.413 1.00 82.62 188 ASN A C 1
ATOM 1487 O O . ASN A 1 188 ? 2.788 8.470 -19.145 1.00 82.62 188 ASN A O 1
ATOM 1491 N N . SER A 1 189 ? 0.579 8.275 -18.815 1.00 66.19 189 SER A N 1
ATOM 1492 C CA . SER A 1 189 ? 0.256 7.780 -20.160 1.00 66.19 189 SER A CA 1
ATOM 1493 C C . SER A 1 189 ? 0.089 8.884 -21.213 1.00 66.19 189 SER A C 1
ATOM 1495 O O . SER A 1 189 ? -0.152 8.577 -22.378 1.00 66.19 189 SER A O 1
ATOM 1497 N N . SER A 1 190 ? 0.192 10.166 -20.829 1.00 63.50 190 SER A N 1
ATOM 1498 C CA . SER A 1 190 ? 0.069 11.298 -21.766 1.00 63.50 190 SER A CA 1
ATOM 1499 C C . SER A 1 190 ? 1.335 11.571 -22.587 1.00 63.50 190 SER A C 1
ATOM 1501 O O . SER A 1 190 ? 1.286 12.322 -23.561 1.00 63.50 190 SER A O 1
ATOM 1503 N N . SER A 1 191 ? 2.459 10.949 -22.238 1.00 54.91 191 SER A N 1
ATOM 1504 C CA . SER A 1 191 ? 3.664 10.916 -23.060 1.00 54.91 191 SER A CA 1
ATOM 1505 C C . SER A 1 191 ? 3.639 9.699 -23.996 1.00 54.91 191 SER A C 1
ATOM 1507 O O . SER A 1 191 ? 2.974 8.702 -23.721 1.00 54.91 191 SER A O 1
ATOM 1509 N N . HIS A 1 192 ? 4.338 9.778 -25.138 1.00 57.16 192 HIS A N 1
ATOM 1510 C CA . HIS A 1 192 ? 4.535 8.630 -26.038 1.00 57.16 192 HIS A CA 1
ATOM 1511 C C . HIS A 1 192 ? 4.892 7.363 -25.225 1.00 57.16 192 HIS A C 1
ATOM 1513 O O . HIS A 1 192 ? 5.581 7.503 -24.220 1.00 57.16 192 HIS A O 1
ATOM 1519 N N . PRO A 1 193 ? 4.513 6.136 -25.639 1.00 59.16 193 PRO A N 1
ATOM 1520 C CA . PRO A 1 193 ? 4.735 4.914 -24.848 1.00 59.16 193 PRO A CA 1
ATOM 1521 C C . PRO A 1 193 ? 6.187 4.703 -24.379 1.00 59.16 193 PRO A C 1
ATOM 1523 O O . PRO A 1 193 ? 6.420 4.120 -23.327 1.00 59.16 193 PRO A O 1
ATOM 1526 N N . SER A 1 194 ? 7.160 5.223 -25.133 1.00 61.38 194 SER A N 1
ATOM 1527 C CA . SER A 1 194 ? 8.596 5.209 -24.818 1.00 61.38 194 SER A CA 1
ATOM 1528 C C . SER A 1 194 ? 9.067 6.321 -23.862 1.00 61.38 194 SER A C 1
ATOM 1530 O O . SER A 1 194 ? 10.226 6.344 -23.475 1.00 61.38 194 SER A O 1
ATOM 1532 N N . LEU A 1 195 ? 8.198 7.273 -23.524 1.00 62.72 195 LEU A N 1
ATOM 1533 C CA . LEU A 1 195 ? 8.414 8.419 -22.631 1.00 62.72 195 LEU A CA 1
ATOM 1534 C C . LEU A 1 195 ? 7.473 8.372 -21.413 1.00 62.72 195 LEU A C 1
ATOM 1536 O O . LEU A 1 195 ? 7.339 9.363 -20.690 1.00 62.72 195 LEU A O 1
ATOM 1540 N N . ALA A 1 196 ? 6.749 7.268 -21.222 1.00 81.12 196 ALA A N 1
ATOM 1541 C CA . ALA A 1 196 ? 5.835 7.085 -20.107 1.00 81.12 196 ALA A CA 1
ATOM 1542 C C . ALA A 1 196 ? 6.648 6.960 -18.810 1.00 81.12 196 ALA A C 1
ATOM 1544 O O . ALA A 1 196 ? 7.214 5.909 -18.509 1.00 81.12 196 ALA A O 1
ATOM 1545 N N . SER A 1 197 ? 6.738 8.065 -18.072 1.00 88.00 197 SER A N 1
ATOM 1546 C CA . SER A 1 197 ? 7.551 8.159 -16.862 1.00 88.00 197 SER A CA 1
ATOM 1547 C C . SER A 1 197 ? 6.684 8.092 -15.602 1.00 88.00 197 SER A C 1
ATOM 1549 O O . SER A 1 197 ? 5.554 8.599 -15.598 1.00 88.00 197 SER A O 1
ATOM 1551 N N . PRO A 1 198 ? 7.201 7.503 -14.515 1.00 92.31 198 PRO A N 1
ATOM 1552 C CA . PRO A 1 198 ? 6.577 7.554 -13.204 1.00 92.31 198 PRO A CA 1
ATOM 1553 C C . PRO A 1 198 ? 6.441 8.993 -12.702 1.00 92.31 198 PRO A C 1
ATOM 1555 O O . PRO A 1 198 ? 7.371 9.792 -12.811 1.00 92.31 198 PRO A O 1
ATOM 1558 N N . VAL A 1 199 ? 5.305 9.310 -12.093 1.00 93.06 199 VAL A N 1
ATOM 1559 C CA . VAL A 1 199 ? 5.037 10.601 -11.449 1.00 93.06 199 VAL A CA 1
ATOM 1560 C C . VAL A 1 199 ? 4.585 10.370 -10.024 1.00 93.06 199 VAL A C 1
ATOM 1562 O O . VAL A 1 199 ? 3.771 9.483 -9.764 1.00 93.06 199 VAL A O 1
ATOM 1565 N N . TRP A 1 200 ? 5.109 11.188 -9.114 1.00 94.75 200 TRP A N 1
ATOM 1566 C CA . TRP A 1 200 ? 4.616 11.255 -7.748 1.00 94.75 200 TRP A CA 1
ATOM 1567 C C . TRP A 1 200 ? 3.211 11.863 -7.739 1.00 94.75 200 TRP A C 1
ATOM 1569 O O . TRP A 1 200 ? 2.993 12.940 -8.293 1.00 94.75 200 TRP A O 1
ATOM 1579 N N . VAL A 1 201 ? 2.269 11.169 -7.109 1.00 94.56 201 VAL A N 1
ATOM 1580 C CA . VAL A 1 201 ? 0.868 11.591 -6.955 1.00 94.56 201 VAL A CA 1
ATOM 1581 C C . VAL A 1 201 ? 0.400 11.539 -5.497 1.00 94.56 201 VAL A C 1
ATOM 1583 O O . VAL A 1 201 ? -0.773 11.774 -5.224 1.00 94.56 201 VAL A O 1
ATOM 1586 N N . GLY A 1 202 ? 1.301 11.266 -4.546 1.00 93.75 202 GLY A N 1
ATOM 1587 C CA . GLY A 1 202 ? 0.950 11.103 -3.130 1.00 93.75 202 GLY A CA 1
ATOM 1588 C C . GLY A 1 202 ? 0.427 12.362 -2.441 1.00 93.75 202 GLY A C 1
ATOM 1589 O O . GLY A 1 202 ? -0.269 12.245 -1.430 1.00 93.75 202 GLY A O 1
ATOM 1590 N N . ASP A 1 203 ? 0.693 13.544 -2.999 1.00 93.69 203 ASP A N 1
ATOM 1591 C CA . ASP A 1 203 ? 0.195 14.825 -2.475 1.00 93.69 203 ASP A CA 1
ATOM 1592 C C . ASP A 1 203 ? -1.212 15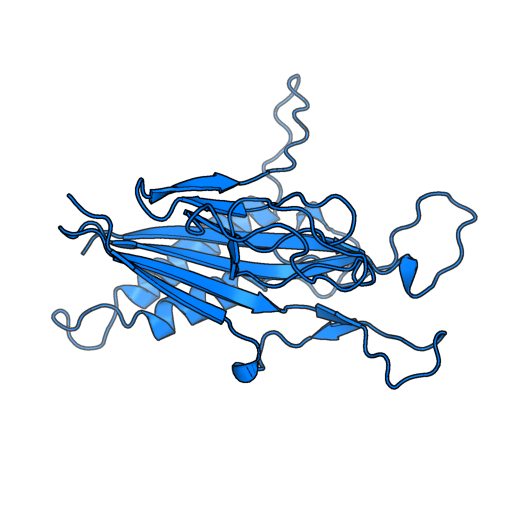.173 -2.994 1.00 93.69 203 ASP A C 1
ATOM 1594 O O . ASP A 1 203 ? -1.888 16.043 -2.444 1.00 93.69 203 ASP A O 1
ATOM 1598 N N . ASP A 1 204 ? -1.685 14.479 -4.034 1.00 93.12 204 ASP A N 1
ATOM 1599 C CA . ASP A 1 204 ? -3.024 14.663 -4.590 1.00 93.12 204 ASP A CA 1
ATOM 1600 C C . ASP A 1 204 ? -4.063 13.943 -3.718 1.00 93.12 204 ASP A C 1
ATOM 1602 O O . ASP A 1 204 ? -4.373 12.763 -3.903 1.00 93.12 204 ASP A O 1
ATOM 1606 N N . GLN A 1 205 ? -4.628 14.674 -2.756 1.00 90.00 205 GLN A N 1
ATOM 1607 C CA . GLN A 1 205 ? -5.642 14.152 -1.835 1.00 90.00 205 GLN A CA 1
ATOM 1608 C C . GLN A 1 205 ? -6.906 13.636 -2.536 1.00 90.00 205 GLN A C 1
ATOM 1610 O O . GLN A 1 205 ? -7.615 12.813 -1.960 1.00 90.00 205 GLN A O 1
ATOM 1615 N N . SER A 1 206 ? -7.190 14.044 -3.781 1.00 89.25 206 SER A N 1
ATOM 1616 C CA . SER A 1 206 ? -8.333 13.501 -4.534 1.00 89.25 206 SER A CA 1
ATOM 1617 C C . SER A 1 206 ? -8.175 12.009 -4.854 1.00 89.25 206 SER A C 1
ATOM 1619 O O . SER A 1 206 ? -9.156 11.317 -5.122 1.00 89.25 206 SER A O 1
ATOM 1621 N N . ARG A 1 207 ? -6.941 11.495 -4.775 1.00 88.12 207 ARG A N 1
ATOM 1622 C CA . ARG A 1 207 ? -6.594 10.084 -4.980 1.00 88.12 207 ARG A CA 1
ATOM 1623 C C . ARG A 1 207 ? -6.561 9.285 -3.688 1.00 88.12 207 ARG A C 1
ATOM 1625 O O . ARG A 1 207 ? -6.314 8.081 -3.727 1.00 88.12 207 ARG A O 1
ATOM 1632 N N . TRP A 1 208 ? -6.799 9.922 -2.548 1.00 94.75 208 TRP A N 1
ATOM 1633 C CA . TRP A 1 208 ? -6.807 9.243 -1.265 1.00 94.75 208 TRP A CA 1
ATOM 1634 C C . TRP A 1 208 ? -8.164 8.592 -1.038 1.00 94.75 208 TRP A C 1
ATOM 1636 O O . TRP A 1 208 ? -9.222 9.173 -1.274 1.00 94.75 208 TRP A O 1
ATOM 1646 N N . ARG A 1 209 ? -8.134 7.356 -0.561 1.00 96.12 209 ARG A N 1
ATOM 1647 C CA . ARG A 1 209 ? -9.312 6.520 -0.359 1.00 96.12 209 ARG A CA 1
ATOM 1648 C C . ARG A 1 209 ? -9.418 6.207 1.117 1.00 96.12 209 ARG A C 1
ATOM 1650 O O . ARG A 1 209 ? -8.526 5.586 1.690 1.00 96.12 209 ARG A O 1
ATOM 1657 N N . ARG A 1 210 ? -10.505 6.663 1.735 1.00 96.31 210 ARG A N 1
ATOM 1658 C CA . ARG A 1 210 ? -10.752 6.540 3.173 1.00 96.31 210 ARG A CA 1
ATOM 1659 C C . ARG A 1 210 ? -11.925 5.611 3.437 1.00 96.31 210 ARG A C 1
ATOM 1661 O O . ARG A 1 210 ? -13.019 5.822 2.923 1.00 96.31 210 ARG A O 1
ATOM 1668 N N . PHE A 1 211 ? -11.718 4.660 4.336 1.00 96.88 211 PHE A N 1
ATOM 1669 C CA . PHE A 1 211 ? -12.743 3.745 4.818 1.00 96.88 211 PHE A CA 1
ATOM 1670 C C . PHE A 1 211 ? -12.803 3.800 6.336 1.00 96.88 211 PHE A C 1
ATOM 1672 O O . PHE A 1 211 ? -11.779 3.681 7.009 1.00 96.88 211 PHE A O 1
ATOM 1679 N N . GLN A 1 212 ? -14.008 3.968 6.877 1.00 95.56 212 GLN A N 1
ATOM 1680 C CA . GLN A 1 212 ? -14.249 3.973 8.316 1.00 95.56 212 GLN A CA 1
ATOM 1681 C C . GLN A 1 212 ? -15.412 3.054 8.658 1.00 95.56 212 GLN A C 1
ATOM 1683 O O . GLN A 1 212 ? -16.483 3.147 8.061 1.00 95.56 212 GLN A O 1
ATOM 1688 N N . PHE A 1 213 ? -15.194 2.161 9.617 1.00 94.62 213 PHE A N 1
ATOM 1689 C CA . PHE A 1 213 ? -16.214 1.238 10.100 1.00 94.62 213 PHE A CA 1
ATOM 1690 C C . PHE A 1 213 ? -15.944 0.852 11.553 1.00 94.62 213 PHE A C 1
ATOM 1692 O O . PHE A 1 213 ? -14.842 1.036 12.067 1.00 94.62 213 PHE A O 1
ATOM 1699 N N . PHE A 1 214 ? -16.972 0.342 12.223 1.00 94.31 214 PHE A N 1
ATOM 1700 C CA . PHE A 1 214 ? -16.891 -0.102 13.607 1.00 94.31 214 PHE A CA 1
ATOM 1701 C C . PHE A 1 214 ? -16.987 -1.621 13.664 1.00 94.31 214 PHE A C 1
ATOM 1703 O O . PHE A 1 214 ? -17.794 -2.215 12.946 1.00 94.31 214 PHE A O 1
ATOM 1710 N N . LEU A 1 215 ? -16.187 -2.237 14.529 1.00 90.25 215 LEU A N 1
ATOM 1711 C CA . LEU A 1 215 ? -16.361 -3.640 14.871 1.00 90.25 215 LEU A CA 1
ATOM 1712 C C . LEU A 1 215 ? -17.576 -3.767 15.784 1.00 90.25 215 LEU A C 1
ATOM 1714 O O . LEU A 1 215 ? -17.647 -3.129 16.836 1.00 90.25 215 LEU A O 1
ATOM 1718 N N . SER A 1 216 ? -18.539 -4.576 15.359 1.00 76.62 216 SER A N 1
ATOM 1719 C CA . SER A 1 216 ? -19.621 -5.032 16.223 1.00 76.62 216 SER A CA 1
ATOM 1720 C C . SER A 1 216 ? -19.028 -5.863 17.362 1.00 76.62 216 SER A C 1
ATOM 1722 O O . SER A 1 216 ? -18.226 -6.760 17.099 1.00 76.62 216 SER A O 1
ATOM 1724 N N . SER A 1 217 ? -19.401 -5.521 18.597 1.00 61.53 217 SER A N 1
ATOM 1725 C CA . SER A 1 217 ? -19.073 -6.265 19.822 1.00 61.53 217 SER A CA 1
ATOM 1726 C C . SER A 1 217 ? -19.602 -7.691 19.790 1.00 61.53 217 SER A C 1
ATOM 1728 O O . SER A 1 217 ? -20.759 -7.837 19.329 1.00 61.53 217 SER A O 1
#

Solvent-accessible surface area (backbone atoms only — not comparable to full-atom values): 12765 Å² total; per-residue (Å²): 137,64,67,50,79,47,75,46,75,43,71,42,45,52,62,59,63,62,44,72,68,46,73,34,74,79,64,58,62,40,97,83,67,46,78,75,58,84,83,83,65,79,56,41,32,44,31,33,31,35,49,79,84,61,46,67,56,46,38,33,31,58,68,79,64,54,66,53,71,72,77,93,75,86,79,69,85,87,60,87,69,77,80,43,58,20,56,59,52,49,52,55,44,49,55,51,43,56,52,58,49,69,60,54,99,48,96,82,61,76,64,57,65,68,59,46,52,50,43,53,51,53,48,54,60,36,54,69,94,64,83,89,47,68,58,54,26,65,28,49,67,77,43,78,55,69,95,48,94,85,57,73,90,50,51,71,27,30,28,22,29,31,34,38,39,40,38,41,37,40,75,51,87,60,28,41,39,39,41,40,38,32,44,33,38,42,61,41,77,90,38,60,74,94,59,35,44,77,40,84,44,62,84,47,65,89,61,47,45,79,46,76,50,60,34,72,126

InterPro domains:
  IPR008551 Transport and Golgi organisation protein 2 [PF05742] (5-77)
  IPR008551 Transport and Golgi organisation protein 2 [PTHR17985] (5-76)

Mean predicted aligned error: 7.82 Å

Sequence (217 aa):
MSCRILASNRDEFLNRPSLPAHWHSFEPIDCRGIHTGEEEKQPEILSGRDAVAGGTWLGINKRTGKFGILTNVNRQLDDAPPIWPKVTLAIYAMEECLKHSSRGPHSDQPVDQTCLEMDLFNLLSQTNETTEEVPSNIMVRPHHRHGSEDESESIETWYGTRTQTVLLVSDTVPSKITLVERDAFQINSSSHPSLASPVWVGDDQSRWRRFQFFLSS

Secondary structure (DSSP, 8-state):
--EEEEEEEEEEETTS-EEEEEEE----B-TTS-B-S---S---EEEEEETTT---SEEEETTT--EEE--------SS-PPPPHHHHHHHHHHHHHHHHHT--SSTTSPP-HHHHHHHHHHHHT---S-TT-TTT-SS---EE--SSTTPPP-GGGEEEEEEEEEEEEESSSSPEEEEEEEE-EEE-TTS-GGG--EEE-TT-GGG-EEEEEE---

Radius of gyration: 19.01 Å; Cα contacts (8 Å, |Δi|>4): 382; chains: 1; bounding box: 49×41×53 Å

pLDDT: mean 83.74, std 13.64, range [46.59, 97.56]

Organism: NCBI:txid27349

Nearest PDB structures (foldseek):
  5gzn-assembly1_A  TM=3.984E-01  e=1.328E+00  Zika virus
  5gzn-assembly2_B  TM=3.959E-01  e=3.706E+00  Zika virus

Foldseek 3Di:
DDKDKDKDFDKDQQPQDKAAWDFADLADAPLVRDHDDDPPDDGFKTAIARNPPSDGQKIAGQAPRDIDHDDDDPCPPPDPDPQQQLNVLLVVLVVVLVVVQCPPPDNPDHRPVVSSVVSSLVSQQADDPDQPRPSNGSWRDWDFADPDPPDDDFSRRTITGFKMKMWMWDPDVQIKIKIKMAGAWHFDPPDDRRPGDIDGDRVVCVRIDIDMHTHDD